Protein AF-0000000069714502 (afdb_homodimer)

Nearest PDB structures (foldseek):
  2f9h-assembly1_B  TM=8.527E-01  e=1.116E-08  Enterococcus faecalis V583
  8iw2-assembly1_A-2  TM=3.851E-01  e=5.754E-01  Entamoeba histolytica HM-1:IMSS
  2f9h-assembly1_B  TM=8.529E-01  e=1.116E-08  Enterococcus faecalis V583
  8iw2-assembly1_A-2  TM=3.854E-01  e=5.754E-01  Entamoeba histolytica HM-1:IMSS

Foldseek 3Di:
DDWFDKWFFAAAACCQVVCCVPVQKAKEWEPPDDPVVRNRHGYIDDLGGRDDADQQKWKAKQNFTWGWQEAAQCQNVCSNPTVIAMEHCPNDNYDPHRRYIYTPGPDRDDHGGGMMIIIGD/DDWFDKWFFAAAACCQVVCCVPVQKAKEWEPPDDPVVRNRHGYIDDLGGRDDADQQKWKAKQNFTWGWQEAAQCQNVCSNPTVIAMEHCPNDNYDPHRRYIYTPGPDRDDHGGGMMIIIGD

Sequence (242 aa):
MTKIFEAKVLAVGPEALSMIKDANMLILFGEEAPQDLADYCYKIDNKNLSGHIKKGGHLVINGNDCQITAVGSVVEKNLTGLGHITISLDGSKESSLPGTLHIQAEFPVQLEAGSLIQIFDMTKIFEAKVLAVGPEALSMIKDANMLILFGEEAPQDLADYCYKIDNKNLSGHIKKGGHLVINGNDCQITAVGSVVEKNLTGLGHITISLDGSKESSLPGTLHIQAEFPVQLEAGSLIQIFD

pLDDT: mean 95.83, std 3.4, range [83.0, 98.81]

Structure (mmCIF, N/CA/C/O backbone):
data_AF-0000000069714502-model_v1
#
loop_
_entity.id
_entity.type
_entity.pdbx_description
1 polymer 'PTS system, sorbitol-specific enzyme IIA'
#
loop_
_atom_site.group_PDB
_atom_site.id
_atom_site.type_symbol
_atom_site.label_atom_id
_atom_site.label_alt_id
_atom_site.label_comp_id
_atom_site.label_asym_id
_atom_site.label_entity_id
_atom_site.label_seq_id
_atom_site.pdbx_PDB_ins_code
_atom_site.Cartn_x
_atom_site.Cartn_y
_atom_site.Cartn_z
_atom_site.occupancy
_atom_site.B_iso_or_equiv
_atom_site.auth_seq_id
_atom_site.auth_comp_id
_atom_site.auth_asym_id
_atom_site.auth_atom_id
_atom_site.pdbx_PDB_model_num
ATOM 1 N N . MET A 1 1 ? 6.715 26.391 15.688 1 83.44 1 MET A N 1
ATOM 2 C CA . MET A 1 1 ? 6.266 25.359 14.758 1 83.44 1 MET A CA 1
ATOM 3 C C . MET A 1 1 ? 5.742 25.969 13.461 1 83.44 1 MET A C 1
ATOM 5 O O . MET A 1 1 ? 5.051 27 13.492 1 83.44 1 MET A O 1
ATOM 9 N N . THR A 1 2 ? 6.371 25.719 12.266 1 96.62 2 THR A N 1
ATOM 10 C CA . THR A 1 2 ? 5.984 26.219 10.953 1 96.62 2 THR A CA 1
ATOM 11 C C . THR A 1 2 ? 5.176 25.188 10.188 1 96.62 2 THR A C 1
ATOM 13 O O . THR A 1 2 ? 5.516 24 10.188 1 96.62 2 THR A O 1
ATOM 16 N N . LYS A 1 3 ? 4.102 25.688 9.664 1 98.56 3 LYS A N 1
ATOM 17 C CA . LYS A 1 3 ? 3.326 24.781 8.812 1 98.56 3 LYS A CA 1
ATOM 18 C C . LYS A 1 3 ? 4.09 24.453 7.535 1 98.56 3 LYS A C 1
ATOM 20 O O . LYS A 1 3 ? 4.496 25.344 6.789 1 98.56 3 LYS A O 1
ATOM 25 N N . ILE A 1 4 ? 4.176 23.188 7.25 1 98.75 4 ILE A N 1
ATOM 26 C CA . ILE A 1 4 ? 4.969 22.828 6.082 1 98.75 4 ILE A CA 1
ATOM 27 C C . ILE A 1 4 ? 4.098 22.078 5.078 1 98.75 4 ILE A C 1
ATOM 29 O O . ILE A 1 4 ? 4.531 21.797 3.955 1 98.75 4 ILE A O 1
ATOM 33 N N . PHE A 1 5 ? 3.027 21.719 5.438 1 98.81 5 PHE A N 1
ATOM 34 C CA . PHE A 1 5 ? 2.104 21.016 4.559 1 98.81 5 PHE A CA 1
ATOM 35 C C . PHE A 1 5 ? 0.659 21.281 4.961 1 98.81 5 PHE A C 1
ATOM 37 O O . PHE A 1 5 ? 0.348 21.375 6.148 1 98.81 5 PHE A O 1
ATOM 44 N N . GLU A 1 6 ? -0.138 21.391 3.912 1 98.81 6 GLU A N 1
ATOM 45 C CA . GLU A 1 6 ? -1.578 21.516 4.117 1 98.81 6 GLU A CA 1
ATOM 46 C C . GLU A 1 6 ? -2.354 20.938 2.941 1 98.81 6 GLU A C 1
ATOM 48 O O . GLU A 1 6 ? -1.994 21.156 1.782 1 98.81 6 GLU A O 1
ATOM 53 N N . ALA A 1 7 ? -3.338 20.188 3.258 1 98.75 7 ALA A N 1
ATOM 54 C CA . ALA A 1 7 ? -4.223 19.656 2.227 1 98.75 7 ALA A CA 1
ATOM 55 C C . ALA A 1 7 ? -5.637 19.453 2.768 1 98.75 7 ALA A C 1
ATOM 57 O O . ALA A 1 7 ? -5.836 19.359 3.98 1 98.75 7 ALA A O 1
ATOM 58 N N . LYS A 1 8 ? -6.543 19.422 1.891 1 98.75 8 LYS A N 1
ATOM 59 C CA . LYS A 1 8 ? -7.922 19.062 2.201 1 98.75 8 LYS A CA 1
ATOM 60 C C . LYS A 1 8 ? -8.273 17.703 1.599 1 98.75 8 LYS A C 1
ATOM 62 O O . LYS A 1 8 ? -7.848 17.375 0.489 1 98.75 8 LYS A O 1
ATOM 67 N N . VAL A 1 9 ? -9.102 16.984 2.303 1 98.75 9 VAL A N 1
ATOM 68 C CA . VAL A 1 9 ? -9.633 15.734 1.771 1 98.75 9 VAL A CA 1
ATOM 69 C C . VAL A 1 9 ? -10.711 16.031 0.734 1 98.75 9 VAL A C 1
ATOM 71 O O . VAL A 1 9 ? -11.695 16.703 1.03 1 98.75 9 VAL A O 1
ATOM 74 N N . LEU A 1 10 ? -10.484 15.508 -0.428 1 98.44 10 LEU A N 1
ATOM 75 C CA . LEU A 1 10 ? -11.438 15.703 -1.513 1 98.44 10 LEU A CA 1
ATOM 76 C C . LEU A 1 10 ? -12.484 14.602 -1.524 1 98.44 10 LEU A C 1
ATOM 78 O O . LEU A 1 10 ? -13.664 14.859 -1.776 1 98.44 10 LEU A O 1
ATOM 82 N N . ALA A 1 11 ? -12.07 13.43 -1.312 1 97.69 11 ALA A N 1
ATOM 83 C CA . ALA A 1 11 ? -12.93 12.25 -1.373 1 97.69 11 ALA A CA 1
ATOM 84 C C . ALA A 1 11 ? -12.422 11.156 -0.439 1 97.69 11 ALA A C 1
ATOM 86 O O . ALA A 1 11 ? -11.227 11.094 -0.137 1 97.69 11 ALA A O 1
ATOM 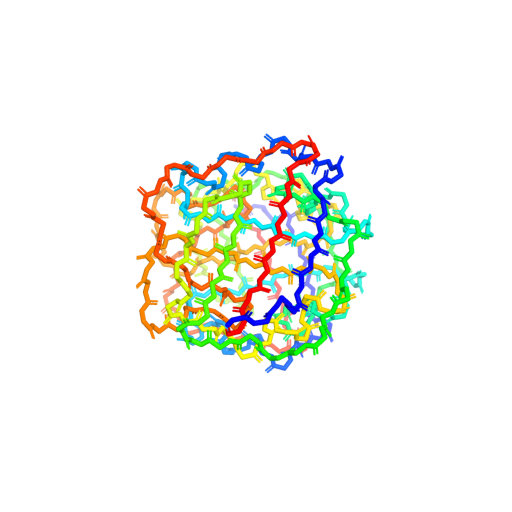87 N N . VAL A 1 12 ? -13.352 10.383 0.024 1 98.06 12 VAL A N 1
ATOM 88 C CA . VAL A 1 12 ? -13.055 9.289 0.941 1 98.06 12 VAL A CA 1
ATOM 89 C C . VAL A 1 12 ? -13.391 7.953 0.281 1 98.06 12 VAL A C 1
ATOM 91 O O . VAL A 1 12 ? -14.539 7.727 -0.129 1 98.06 12 VAL A O 1
ATOM 94 N N . GLY A 1 13 ? -12.383 7.086 0.148 1 96.88 13 GLY A N 1
ATOM 95 C CA . GLY A 1 13 ? -12.672 5.75 -0.354 1 96.88 13 GLY A CA 1
ATOM 96 C C . GLY A 1 13 ? -13.594 4.957 0.549 1 96.88 13 GLY A C 1
ATOM 97 O O . GLY A 1 13 ? -13.57 5.117 1.771 1 96.88 13 GLY A O 1
ATOM 98 N N . PRO A 1 14 ? -14.344 4.07 -0.022 1 94.38 14 PRO A N 1
ATOM 99 C CA . PRO A 1 14 ? -15.336 3.34 0.765 1 94.38 14 PRO A CA 1
ATOM 100 C C . PRO A 1 14 ? -14.711 2.486 1.865 1 94.38 14 PRO A C 1
ATOM 102 O O . PRO A 1 14 ? -15.367 2.189 2.869 1 94.38 14 PRO A O 1
ATOM 105 N N . GLU A 1 15 ? -13.414 2.09 1.741 1 93 15 GLU A N 1
ATOM 106 C CA . GLU A 1 15 ? -12.766 1.234 2.729 1 93 15 GLU A CA 1
ATOM 107 C C . GLU A 1 15 ? -11.812 2.037 3.615 1 93 15 GLU A C 1
ATOM 109 O O . GLU A 1 15 ? -11.141 1.475 4.484 1 93 15 GLU A O 1
ATOM 114 N N . ALA A 1 16 ? -11.719 3.32 3.406 1 96.5 16 ALA A N 1
ATOM 115 C CA . ALA A 1 16 ? -10.742 4.148 4.105 1 96.5 16 ALA A CA 1
ATOM 116 C C . ALA A 1 16 ? -10.969 4.109 5.613 1 96.5 16 ALA A C 1
ATOM 118 O O . ALA A 1 16 ? -10.023 3.943 6.387 1 96.5 16 ALA A O 1
ATOM 119 N N . LEU A 1 17 ? -12.195 4.242 6.035 1 95.5 17 LEU A N 1
ATOM 120 C CA . LEU A 1 17 ? -12.5 4.234 7.465 1 95.5 17 LEU A CA 1
ATOM 121 C C . LEU A 1 17 ? -12.156 2.887 8.086 1 95.5 17 LEU A C 1
ATOM 123 O O . LEU A 1 17 ? -11.68 2.824 9.219 1 95.5 17 LEU A O 1
ATOM 127 N N . SER A 1 18 ? -12.445 1.836 7.355 1 93.19 18 SER A N 1
ATOM 128 C CA . SER A 1 18 ? -12.141 0.503 7.863 1 93.19 18 SER A CA 1
ATOM 129 C C . SER A 1 18 ? -10.641 0.326 8.086 1 93.19 18 SER A C 1
ATOM 131 O O . SER A 1 18 ? -10.227 -0.4 8.992 1 93.19 18 SER A O 1
ATOM 133 N N . MET A 1 19 ? -9.789 0.952 7.27 1 94.38 19 MET A N 1
ATOM 134 C CA . MET A 1 19 ? -8.336 0.887 7.449 1 94.38 19 MET A CA 1
ATOM 135 C C . MET A 1 19 ? -7.934 1.469 8.797 1 94.38 19 MET A C 1
ATOM 137 O O . MET A 1 19 ? -7.02 0.959 9.453 1 94.38 19 MET A O 1
ATOM 141 N N . ILE A 1 20 ? -8.625 2.521 9.219 1 96.12 20 ILE A N 1
ATOM 142 C CA . ILE A 1 20 ? -8.328 3.111 10.523 1 96.12 20 ILE A CA 1
ATOM 143 C C . ILE A 1 20 ? -8.766 2.16 11.633 1 96.12 20 ILE A C 1
ATOM 145 O O . ILE A 1 20 ? -7.98 1.825 12.516 1 96.12 20 ILE A O 1
ATOM 149 N N . LYS A 1 21 ? -9.977 1.672 11.531 1 93.5 21 LYS A N 1
ATOM 150 C CA . LYS A 1 21 ? -10.586 0.879 12.594 1 93.5 21 LYS A CA 1
ATOM 151 C C . LYS A 1 21 ? -9.891 -0.472 12.742 1 93.5 21 LYS A C 1
ATOM 153 O O . LYS A 1 21 ? -9.625 -0.92 13.859 1 93.5 21 LYS A O 1
ATOM 158 N N . ASP A 1 22 ? -9.625 -1.051 11.633 1 90.62 22 ASP A N 1
ATOM 159 C CA . ASP A 1 22 ? -9.188 -2.445 11.664 1 90.62 22 ASP A CA 1
ATOM 160 C C . ASP A 1 22 ? -7.668 -2.551 11.625 1 90.62 22 ASP A C 1
ATOM 162 O O . ASP A 1 22 ? -7.094 -3.518 12.125 1 90.62 22 ASP A O 1
ATOM 166 N N . ALA A 1 23 ? -7.004 -1.58 11.016 1 90.25 23 ALA A N 1
ATOM 167 C CA . ALA A 1 23 ? -5.559 -1.69 10.812 1 90.25 23 ALA A CA 1
ATOM 168 C C . ALA A 1 23 ? -4.82 -0.553 11.516 1 90.25 23 ALA A C 1
ATOM 170 O O . ALA A 1 23 ? -3.588 -0.5 11.492 1 90.25 23 ALA A O 1
ATOM 171 N N . ASN A 1 24 ? -5.504 0.372 12.109 1 95.25 24 ASN A N 1
ATOM 172 C CA . ASN A 1 24 ? -4.922 1.487 12.852 1 95.25 24 ASN A CA 1
ATOM 173 C C . ASN A 1 24 ? -4.031 2.35 11.961 1 95.25 24 ASN A C 1
ATOM 175 O O . ASN A 1 24 ? -2.934 2.734 12.359 1 95.25 24 ASN A O 1
ATOM 179 N N . MET A 1 25 ? -4.504 2.564 10.711 1 95.75 25 MET A N 1
ATOM 180 C CA . MET A 1 25 ? -3.766 3.408 9.773 1 95.75 25 MET A CA 1
ATOM 181 C C . MET A 1 25 ? -4.715 4.129 8.828 1 95.75 25 MET A C 1
ATOM 183 O O . MET A 1 25 ? -5.871 3.73 8.68 1 95.75 25 MET A O 1
ATOM 187 N N . LEU A 1 26 ? -4.297 5.176 8.242 1 97.62 26 LEU A N 1
ATOM 188 C CA . LEU A 1 26 ? -4.988 5.809 7.125 1 97.62 26 LEU A CA 1
ATOM 189 C C . LEU A 1 26 ? -4.023 6.07 5.973 1 97.62 26 LEU A C 1
ATOM 191 O O . LEU A 1 26 ? -2.809 6.098 6.168 1 97.62 26 LEU A O 1
ATOM 195 N N . ILE A 1 27 ? -4.551 6.148 4.805 1 97.12 27 ILE A N 1
ATOM 196 C CA . ILE A 1 27 ? -3.746 6.312 3.6 1 97.12 27 ILE A CA 1
ATOM 197 C C . ILE A 1 27 ? -4.184 7.574 2.857 1 97.12 27 ILE A C 1
ATOM 199 O O . ILE A 1 27 ? -5.375 7.773 2.605 1 97.12 27 ILE A O 1
ATOM 203 N N . LEU A 1 28 ? -3.268 8.422 2.602 1 98.31 28 LEU A N 1
ATOM 204 C CA . LEU A 1 28 ? -3.477 9.57 1.729 1 98.31 28 LEU A CA 1
ATOM 205 C C . LEU A 1 28 ? -3.002 9.273 0.311 1 98.31 28 LEU A C 1
ATOM 207 O O . LEU A 1 28 ? -1.997 8.586 0.121 1 98.31 28 LEU A O 1
ATOM 211 N N . PHE A 1 29 ? -3.709 9.773 -0.629 1 97.75 29 PHE A N 1
ATOM 212 C CA . PHE A 1 29 ? -3.307 9.711 -2.029 1 97.75 29 PHE A CA 1
ATOM 213 C C . PHE A 1 29 ? -3.768 10.953 -2.785 1 97.75 29 PHE A C 1
ATOM 215 O O . PHE A 1 29 ? -4.805 11.531 -2.457 1 97.75 29 PHE A O 1
ATOM 222 N N . GLY A 1 30 ? -3.004 11.352 -3.73 1 96.81 30 GLY A N 1
ATOM 223 C CA . GLY A 1 30 ? -3.42 12.469 -4.566 1 96.81 30 GLY A CA 1
ATOM 224 C C . GLY A 1 30 ? -4.598 12.133 -5.465 1 96.81 30 GLY A C 1
ATOM 225 O O . GLY A 1 30 ? -5.133 11.023 -5.41 1 96.81 30 GLY A O 1
ATOM 226 N N . GLU A 1 31 ? -4.965 13.094 -6.285 1 93 31 GLU A N 1
ATOM 227 C CA . GLU A 1 31 ? -6.152 12.984 -7.121 1 93 31 GLU A CA 1
ATOM 228 C C . GLU A 1 31 ? -5.973 11.914 -8.203 1 93 31 GLU A C 1
ATOM 230 O O . GLU A 1 31 ? -6.953 11.336 -8.68 1 93 31 GLU A O 1
ATOM 235 N N . GLU A 1 32 ? -4.82 11.531 -8.484 1 87.56 32 GLU A N 1
ATOM 236 C CA . GLU A 1 32 ? -4.531 10.625 -9.594 1 87.56 32 GLU A CA 1
ATOM 237 C C . GLU A 1 32 ? -4.375 9.188 -9.102 1 87.56 32 GLU A C 1
ATOM 239 O O . GLU A 1 32 ? -3.889 8.328 -9.836 1 87.56 32 GLU A O 1
ATOM 244 N N . ALA A 1 33 ? -4.75 8.93 -7.938 1 88.5 33 ALA A N 1
ATOM 245 C CA . ALA A 1 33 ? -4.656 7.578 -7.398 1 88.5 33 ALA A CA 1
ATOM 246 C C . ALA A 1 33 ? -5.406 6.582 -8.273 1 88.5 33 ALA A C 1
ATOM 248 O O . ALA A 1 33 ? -6.566 6.816 -8.641 1 88.5 33 ALA A O 1
ATOM 249 N N . PRO A 1 34 ? -4.781 5.445 -8.617 1 86.94 34 PRO A N 1
ATOM 250 C CA . PRO A 1 34 ? -5.559 4.398 -9.281 1 86.94 34 PRO A CA 1
ATOM 251 C C . PRO A 1 34 ? -6.805 4.004 -8.492 1 86.94 34 PRO A C 1
ATOM 253 O O . PRO A 1 34 ? -6.7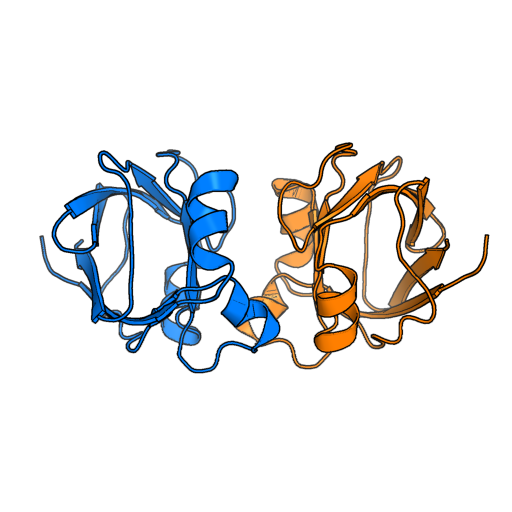77 3.963 -7.262 1 86.94 34 PRO A O 1
ATOM 256 N N . GLN A 1 35 ? -7.863 3.791 -9.234 1 83 35 GLN A N 1
ATOM 257 C CA . GLN A 1 35 ? -9.172 3.605 -8.617 1 83 35 GLN A CA 1
ATOM 258 C C . GLN A 1 35 ? -9.133 2.521 -7.547 1 83 35 GLN A C 1
ATOM 260 O O . GLN A 1 35 ? -9.648 2.709 -6.445 1 83 35 GLN A O 1
ATOM 265 N N . ASP A 1 36 ? -8.57 1.395 -7.84 1 85.12 36 ASP A N 1
ATOM 266 C CA . ASP A 1 36 ? -8.562 0.281 -6.895 1 85.12 36 ASP A CA 1
ATOM 267 C C . ASP A 1 36 ? -7.82 0.652 -5.613 1 85.12 36 ASP A C 1
ATOM 269 O O . ASP A 1 36 ? -8.195 0.217 -4.523 1 85.12 36 ASP A O 1
ATOM 273 N N . LEU A 1 37 ? -6.824 1.488 -5.711 1 89.75 37 LEU A N 1
ATOM 274 C CA . LEU A 1 37 ? -6.137 1.974 -4.52 1 89.75 37 LEU A CA 1
ATOM 275 C C . LEU A 1 37 ? -6.941 3.074 -3.838 1 89.75 37 LEU A C 1
ATOM 277 O O . LEU A 1 37 ? -7.008 3.131 -2.607 1 89.75 37 LEU A O 1
ATOM 281 N N . ALA A 1 38 ? -7.555 3.879 -4.645 1 92.19 38 ALA A N 1
ATOM 282 C CA . ALA A 1 38 ? -8.344 5.004 -4.152 1 92.19 38 ALA A CA 1
ATOM 283 C C . ALA A 1 38 ? -9.453 4.531 -3.221 1 92.19 38 ALA A C 1
ATOM 285 O O . ALA A 1 38 ? -9.836 5.238 -2.285 1 92.19 38 ALA A O 1
ATOM 286 N N . ASP A 1 39 ? -9.922 3.373 -3.365 1 91.88 39 ASP A N 1
ATOM 287 C CA . ASP A 1 39 ? -11 2.82 -2.553 1 91.88 39 ASP A CA 1
ATOM 288 C C . ASP A 1 39 ? -10.594 2.727 -1.085 1 91.88 39 ASP A C 1
ATOM 290 O O . ASP A 1 39 ? -11.445 2.668 -0.199 1 91.88 39 ASP A O 1
ATOM 294 N N . TYR A 1 40 ? -9.344 2.775 -0.831 1 93.88 40 TYR A N 1
ATOM 295 C CA . TYR A 1 40 ? -8.852 2.598 0.529 1 93.88 40 TYR A CA 1
ATOM 296 C C . TYR A 1 40 ? -8.281 3.9 1.074 1 93.88 40 TYR A C 1
ATOM 298 O O . TYR A 1 40 ? -7.777 3.943 2.199 1 93.88 40 TYR A O 1
ATOM 306 N N . CYS A 1 41 ? -8.336 4.941 0.318 1 96.69 41 CYS A N 1
ATOM 307 C CA . CYS A 1 41 ? -7.539 6.117 0.653 1 96.69 41 CYS A CA 1
ATOM 308 C C . CYS A 1 41 ? -8.438 7.328 0.892 1 96.69 41 CYS A C 1
ATOM 310 O O . CYS A 1 41 ? -9.625 7.293 0.585 1 96.69 41 CYS A O 1
ATOM 312 N N . TYR A 1 42 ? -7.883 8.32 1.53 1 98.31 42 TYR A N 1
ATOM 313 C CA . TYR A 1 42 ? -8.344 9.703 1.506 1 98.31 42 TYR A CA 1
ATOM 314 C C . TYR A 1 42 ? -7.625 10.5 0.421 1 98.31 42 TYR A C 1
ATOM 316 O O . TYR A 1 42 ? -6.406 10.68 0.48 1 98.31 42 TYR A O 1
ATOM 324 N N . LYS A 1 43 ? -8.414 10.898 -0.514 1 98.19 43 LYS A N 1
ATOM 325 C CA . LYS A 1 43 ? -7.816 11.688 -1.587 1 98.19 43 LYS A CA 1
ATOM 326 C C . LYS A 1 43 ? -7.605 13.133 -1.151 1 98.19 43 LYS A C 1
ATOM 328 O O . LYS A 1 43 ? -8.508 13.758 -0.598 1 98.19 43 LYS A O 1
ATOM 333 N N . ILE A 1 44 ? -6.426 13.641 -1.454 1 98.62 44 ILE A N 1
ATOM 334 C CA . ILE A 1 44 ? -6.133 14.992 -0.987 1 98.62 44 ILE A CA 1
ATOM 335 C C . ILE A 1 44 ? -5.852 15.906 -2.182 1 98.62 44 ILE A C 1
ATOM 337 O O . ILE A 1 44 ? -5.469 15.43 -3.254 1 98.62 44 ILE A O 1
ATOM 341 N N . ASP A 1 45 ? -5.973 17.203 -2.021 1 97.94 45 ASP A N 1
ATOM 342 C CA . ASP A 1 45 ? -5.992 18.156 -3.125 1 97.94 45 ASP A CA 1
ATOM 343 C C . ASP A 1 45 ? -4.629 18.828 -3.297 1 97.94 45 ASP A C 1
ATOM 345 O O . ASP A 1 45 ? -4.441 19.641 -4.203 1 97.94 45 ASP A O 1
ATOM 349 N N . ASN A 1 46 ? -3.74 18.578 -2.393 1 94.94 46 ASN A N 1
ATOM 350 C CA . ASN A 1 46 ? -2.451 19.266 -2.398 1 94.94 46 ASN A CA 1
ATOM 351 C C . ASN A 1 46 ? -1.318 18.328 -1.99 1 94.94 46 ASN A C 1
ATOM 353 O O . ASN A 1 46 ? -1.504 17.453 -1.138 1 94.94 46 ASN A O 1
ATOM 357 N N . LYS A 1 47 ? -0.238 18.438 -2.646 1 96.25 47 LYS A N 1
ATOM 358 C CA . LYS A 1 47 ? 0.94 17.641 -2.34 1 96.25 47 LYS A CA 1
ATOM 359 C C . LYS A 1 47 ? 2.178 18.516 -2.168 1 96.25 47 LYS A C 1
ATOM 361 O O . LYS A 1 47 ? 3.307 18.016 -2.221 1 96.25 47 LYS A O 1
ATOM 366 N N . ASN A 1 48 ? 1.972 19.781 -2.018 1 97.88 48 ASN A N 1
ATOM 367 C CA . ASN A 1 48 ? 3.084 20.719 -1.866 1 97.88 48 ASN A CA 1
ATOM 368 C C . ASN A 1 48 ? 3.637 20.703 -0.444 1 97.88 48 ASN A C 1
ATOM 370 O O . ASN A 1 48 ? 2.947 21.094 0.498 1 97.88 48 ASN A O 1
ATOM 374 N N . LEU A 1 49 ? 4.824 20.25 -0.328 1 98.44 49 LEU A N 1
ATOM 375 C CA . LEU A 1 49 ? 5.551 20.203 0.936 1 98.44 49 LEU A CA 1
ATOM 376 C C . LEU A 1 49 ? 6.648 21.266 0.964 1 98.44 49 LEU A C 1
ATOM 378 O O . LEU A 1 49 ? 7.531 21.266 0.102 1 98.44 49 LEU A O 1
ATOM 382 N N . SER A 1 50 ? 6.652 22.172 1.887 1 98.12 50 SER A N 1
ATOM 383 C CA . SER A 1 50 ? 7.559 23.312 1.892 1 98.12 50 SER A CA 1
ATOM 384 C C . SER A 1 50 ? 8.68 23.125 2.906 1 98.12 50 SER A C 1
ATOM 386 O O . SER A 1 50 ? 9.43 24.062 3.189 1 98.12 50 SER A O 1
ATOM 388 N N . GLY A 1 51 ? 8.82 22 3.535 1 97.62 51 GLY A N 1
ATOM 389 C CA . GLY A 1 51 ? 9.836 21.672 4.527 1 97.62 51 GLY A CA 1
ATOM 390 C C . GLY A 1 51 ? 10.047 20.188 4.703 1 97.62 51 GLY A C 1
ATOM 391 O O . GLY A 1 51 ? 9.68 19.391 3.838 1 97.62 51 GLY A O 1
ATOM 392 N N . HIS A 1 52 ? 10.773 19.828 5.789 1 98 52 HIS A N 1
ATOM 393 C CA . HIS A 1 52 ? 11.055 18.422 6.066 1 98 52 HIS A CA 1
ATOM 394 C C . HIS A 1 52 ? 10.18 17.891 7.195 1 98 52 HIS A C 1
ATOM 396 O O . HIS A 1 52 ? 9.992 18.578 8.211 1 98 52 HIS A O 1
ATOM 402 N N . ILE A 1 53 ? 9.609 16.797 6.98 1 98.56 53 ILE A N 1
ATOM 403 C CA . ILE A 1 53 ? 8.859 16.125 8.031 1 98.56 53 ILE A CA 1
ATOM 404 C C . ILE A 1 53 ? 9.828 15.445 9 1 98.56 53 ILE A C 1
ATOM 406 O O . ILE A 1 53 ? 10.688 14.656 8.586 1 98.56 53 ILE A O 1
ATOM 410 N N . LYS A 1 54 ? 9.68 15.648 10.305 1 97.69 54 LYS A N 1
ATOM 411 C CA . LYS A 1 54 ? 10.625 15.117 11.273 1 97.69 54 LYS A CA 1
ATOM 412 C C . LYS A 1 54 ? 9.906 14.516 12.477 1 97.69 54 LYS A C 1
ATOM 414 O O . LYS A 1 54 ? 8.805 14.945 12.828 1 97.69 54 LYS A O 1
ATOM 419 N N . LYS A 1 55 ? 10.633 13.5 12.992 1 98.06 55 LYS A N 1
ATOM 420 C CA . LYS A 1 55 ? 10.219 13.078 14.32 1 98.06 55 LYS A CA 1
ATOM 421 C C . LYS A 1 55 ? 10.109 14.266 15.273 1 98.06 55 LYS A C 1
ATOM 423 O O . LYS A 1 55 ? 10.969 15.148 15.273 1 98.06 55 LYS A O 1
ATOM 428 N N . GLY A 1 56 ? 9.039 14.312 16.031 1 97.94 56 GLY A N 1
ATOM 429 C CA . GLY A 1 56 ? 8.805 15.43 16.938 1 97.94 56 GLY A CA 1
ATOM 430 C C . GLY A 1 56 ? 7.926 16.516 16.344 1 97.94 56 GLY A C 1
ATOM 431 O O . GLY A 1 56 ? 7.383 17.344 17.062 1 97.94 56 GLY A O 1
ATOM 432 N N . GLY A 1 57 ? 7.789 16.547 14.992 1 98.44 57 GLY A N 1
ATOM 433 C CA . GLY A 1 57 ? 6.801 17.406 14.367 1 98.44 57 GLY A CA 1
ATOM 434 C C . GLY A 1 57 ? 5.371 17.016 14.688 1 98.44 57 GLY A C 1
ATOM 435 O O . GLY A 1 57 ? 5.141 16.172 15.555 1 98.44 57 GLY A O 1
ATOM 436 N N . HIS A 1 58 ? 4.426 17.641 13.953 1 98.5 58 HIS A N 1
ATOM 437 C CA . HIS A 1 58 ? 3.029 17.422 14.305 1 98.5 58 HIS A CA 1
ATOM 438 C C . HIS A 1 58 ? 2.17 17.25 13.055 1 98.5 58 HIS A C 1
ATOM 440 O O . HIS A 1 58 ? 2.295 18.016 12.094 1 98.5 58 HIS A O 1
ATOM 446 N N . LEU A 1 59 ? 1.417 16.234 13.07 1 98.56 59 LEU A N 1
ATOM 447 C CA . LEU A 1 59 ? 0.3 16.094 12.148 1 98.56 59 LEU A CA 1
ATOM 448 C C . LEU A 1 59 ? -1.004 16.547 12.789 1 98.56 59 LEU A C 1
ATOM 450 O O . LEU A 1 59 ? -1.399 16.047 13.836 1 98.56 59 LEU A O 1
ATOM 454 N N . VAL A 1 60 ? -1.645 17.484 12.164 1 98.06 60 VAL A N 1
ATOM 455 C CA . VAL A 1 60 ? -2.885 18.047 12.695 1 98.06 60 VAL A CA 1
ATOM 456 C C . VAL A 1 60 ? -4.043 17.703 11.758 1 98.06 60 VAL A C 1
ATOM 458 O O . VAL A 1 60 ? -4.008 18.031 10.57 1 98.06 60 VAL A O 1
ATOM 461 N N . ILE A 1 61 ? -4.992 17.031 12.273 1 97.69 61 ILE A N 1
ATOM 462 C CA . ILE A 1 61 ? -6.188 16.656 11.523 1 97.69 61 ILE A CA 1
ATOM 463 C C . ILE A 1 61 ? -7.414 17.328 12.141 1 97.69 61 ILE A C 1
ATOM 465 O O . ILE A 1 61 ? -7.812 17 13.258 1 97.69 61 ILE A O 1
ATOM 469 N N . ASN A 1 62 ? -7.969 18.188 11.383 1 97.19 62 ASN A N 1
ATOM 470 C CA . ASN A 1 62 ? -9.125 18.938 11.867 1 97.19 62 ASN A CA 1
ATOM 471 C C . ASN A 1 62 ? -8.859 19.562 13.234 1 97.19 62 ASN A C 1
ATOM 473 O O . ASN A 1 62 ? -9.695 19.453 14.133 1 97.19 62 ASN A O 1
ATOM 477 N N . GLY A 1 63 ? -7.703 20.016 13.359 1 96.12 63 GLY A N 1
ATOM 478 C CA . GLY A 1 63 ? -7.355 20.734 14.578 1 96.12 63 GLY A CA 1
ATOM 479 C C . GLY A 1 63 ? -6.82 19.828 15.672 1 96.12 63 GLY A C 1
ATOM 480 O O . GLY A 1 63 ? -6.27 20.297 16.672 1 96.12 63 GLY A O 1
ATOM 481 N N . ASN A 1 64 ? -6.996 18.547 15.531 1 96.5 64 ASN A N 1
ATOM 482 C CA . ASN A 1 64 ? -6.445 17.609 16.5 1 96.5 64 ASN A CA 1
ATOM 483 C C . ASN A 1 64 ? -4.965 17.344 16.234 1 96.5 64 ASN A C 1
ATOM 485 O O . ASN A 1 64 ? -4.598 16.797 15.195 1 96.5 64 ASN A O 1
ATOM 489 N N . ASP A 1 65 ? -4.188 17.641 17.203 1 96.94 65 ASP A N 1
ATOM 490 C CA . ASP A 1 65 ? -2.732 17.594 17.078 1 96.94 65 ASP A CA 1
ATOM 491 C C . ASP A 1 65 ? -2.189 16.219 17.469 1 96.94 65 ASP A C 1
ATOM 493 O O . ASP A 1 65 ? -2.439 15.742 18.578 1 96.94 65 ASP A O 1
ATOM 497 N N . CYS A 1 66 ? -1.466 15.625 16.594 1 97.75 66 CYS A N 1
ATOM 498 C CA . CYS A 1 66 ? -0.809 14.344 16.828 1 97.75 66 CYS A CA 1
ATOM 499 C C . CYS A 1 66 ? 0.695 14.453 16.609 1 97.75 66 CYS A C 1
ATOM 501 O O . CYS A 1 66 ? 1.142 14.859 15.531 1 97.75 66 CYS A O 1
ATOM 503 N N . GLN A 1 67 ? 1.423 14.016 17.562 1 98.19 67 GLN A N 1
ATOM 504 C CA . GLN A 1 67 ? 2.873 14.07 17.422 1 98.19 67 GLN A CA 1
ATOM 505 C C . GLN A 1 67 ? 3.377 13.008 16.453 1 98.19 67 GLN A C 1
ATOM 507 O O . GLN A 1 67 ? 2.916 11.859 16.484 1 98.19 67 GLN A O 1
ATOM 512 N N . ILE A 1 68 ? 4.285 13.391 15.609 1 98.62 68 ILE A N 1
ATOM 513 C CA . ILE A 1 68 ? 4.965 12.445 14.727 1 98.62 68 ILE A CA 1
ATOM 514 C C . ILE A 1 68 ? 6.066 11.727 15.5 1 98.62 68 ILE A C 1
ATOM 516 O O . ILE A 1 68 ? 6.973 12.359 16.047 1 98.62 68 ILE A O 1
ATOM 520 N N . THR A 1 69 ? 6 10.398 15.453 1 98.81 69 THR A N 1
ATOM 521 C CA . THR A 1 69 ? 6.91 9.633 16.297 1 98.81 69 THR A CA 1
ATOM 522 C C . THR A 1 69 ? 7.973 8.938 15.445 1 98.81 69 THR A C 1
ATOM 524 O O . THR A 1 69 ? 9.023 8.547 15.961 1 98.81 69 THR A O 1
ATOM 527 N N . ALA A 1 70 ? 7.758 8.719 14.188 1 98.62 70 ALA A N 1
ATOM 528 C CA . ALA A 1 70 ? 8.727 8.172 13.25 1 98.62 70 ALA A CA 1
ATOM 529 C C . ALA A 1 70 ? 8.352 8.516 11.812 1 98.62 70 ALA A C 1
ATOM 531 O O . ALA A 1 70 ? 7.164 8.633 11.484 1 98.62 70 ALA A O 1
ATOM 532 N N . VAL A 1 71 ? 9.344 8.68 10.969 1 98.44 71 VAL A N 1
ATOM 533 C CA . VAL A 1 71 ? 9.156 9.031 9.562 1 98.44 71 VAL A CA 1
ATOM 534 C C . VAL A 1 71 ? 9.891 8.031 8.68 1 98.44 71 VAL A C 1
ATOM 536 O O . VAL A 1 71 ? 11.109 7.898 8.75 1 98.44 71 VAL A O 1
ATOM 539 N N . GLY A 1 72 ? 9.125 7.371 7.824 1 96 72 GLY A N 1
ATOM 540 C CA . GLY A 1 72 ? 9.773 6.496 6.863 1 96 72 GLY A CA 1
ATOM 541 C C . GLY A 1 72 ? 10.664 7.238 5.887 1 96 72 GLY A C 1
ATOM 542 O O . GLY A 1 72 ? 10.438 8.414 5.598 1 96 72 GLY A O 1
ATOM 543 N N . SER A 1 73 ? 11.539 6.539 5.254 1 93.81 73 SER A N 1
ATOM 544 C CA . SER A 1 73 ? 12.625 7.145 4.492 1 93.81 73 SER A CA 1
ATOM 545 C C . SER A 1 73 ? 12.109 7.789 3.209 1 93.81 73 SER A C 1
ATOM 547 O O . SER A 1 73 ? 12.758 8.68 2.652 1 93.81 73 SER A O 1
ATOM 549 N N . VAL A 1 74 ? 10.914 7.375 2.723 1 93.69 74 VAL A N 1
ATOM 550 C CA . VAL A 1 74 ? 10.461 7.934 1.452 1 93.69 74 VAL A CA 1
ATOM 551 C C . VAL A 1 74 ? 9.102 8.609 1.638 1 93.69 74 VAL A C 1
ATOM 553 O O . VAL A 1 74 ? 8.391 8.859 0.664 1 93.69 74 VAL A O 1
ATOM 556 N N . VAL A 1 75 ? 8.742 8.898 2.785 1 96.75 75 VAL A N 1
ATOM 557 C CA . VAL A 1 75 ? 7.473 9.555 3.074 1 96.75 75 VAL A CA 1
ATOM 558 C C . VAL A 1 75 ? 7.395 10.883 2.322 1 96.75 75 VAL A C 1
ATOM 560 O O . VAL A 1 75 ? 6.422 11.141 1.611 1 96.75 75 VAL A O 1
ATOM 563 N N . GLU A 1 76 ? 8.438 11.703 2.461 1 97.88 76 GLU A N 1
ATOM 564 C CA . GLU A 1 76 ? 8.414 13.008 1.81 1 97.88 76 GLU A CA 1
ATOM 565 C C . GLU A 1 76 ? 8.367 12.867 0.291 1 97.88 76 GLU A C 1
ATOM 567 O O . GLU A 1 76 ? 7.598 13.562 -0.378 1 97.88 76 GLU A O 1
ATOM 572 N N . LYS A 1 77 ? 9.172 11.992 -0.191 1 95.06 77 LYS A N 1
ATOM 573 C CA . LYS A 1 77 ? 9.188 11.766 -1.633 1 95.06 77 LYS A CA 1
ATOM 574 C C . LYS A 1 77 ? 7.816 11.312 -2.129 1 95.06 77 LYS A C 1
ATOM 576 O O . LYS A 1 77 ? 7.301 11.844 -3.115 1 95.06 77 LYS A O 1
ATOM 581 N N . ASN A 1 78 ? 7.188 10.359 -1.443 1 94.88 78 ASN A N 1
ATOM 582 C CA . ASN A 1 78 ? 5.887 9.828 -1.838 1 94.88 78 ASN A CA 1
ATOM 583 C C . ASN A 1 78 ? 4.789 10.883 -1.722 1 94.88 78 ASN A C 1
ATOM 585 O O . ASN A 1 78 ? 3.932 10.984 -2.6 1 94.88 78 ASN A O 1
ATOM 589 N N . LEU A 1 79 ? 4.875 11.625 -0.651 1 97.56 79 LEU A N 1
ATOM 590 C CA . LEU A 1 79 ? 3.879 12.672 -0.456 1 97.56 79 LEU A CA 1
ATOM 591 C C . LEU A 1 79 ? 3.951 13.711 -1.572 1 97.56 79 LEU A C 1
ATOM 593 O O . LEU A 1 79 ? 2.938 14.016 -2.203 1 97.56 79 LEU A O 1
ATOM 597 N N . THR A 1 80 ? 5.109 14.141 -1.852 1 96.94 80 THR A N 1
ATOM 598 C CA . THR A 1 80 ? 5.281 15.18 -2.854 1 96.94 80 THR A CA 1
ATOM 599 C C . THR A 1 80 ? 5.027 14.633 -4.254 1 96.94 80 THR A C 1
ATOM 601 O O . THR A 1 80 ? 4.527 15.352 -5.125 1 96.94 80 THR A O 1
ATOM 604 N N . GLY A 1 81 ? 5.332 13.445 -4.48 1 94.5 81 GLY A N 1
ATOM 605 C CA . GLY A 1 81 ? 5.156 12.852 -5.797 1 94.5 81 GLY A CA 1
ATOM 606 C C . GLY A 1 81 ? 3.719 12.469 -6.09 1 94.5 81 GLY A C 1
ATOM 607 O O . GLY A 1 81 ? 3.127 12.953 -7.059 1 94.5 81 GLY A O 1
ATOM 608 N N . LEU A 1 82 ? 3.092 11.672 -5.234 1 94.56 82 LEU A N 1
ATOM 609 C CA . LEU A 1 82 ? 1.789 11.078 -5.512 1 94.56 82 LEU A CA 1
ATOM 610 C C . LEU A 1 82 ? 0.757 11.531 -4.484 1 94.56 82 LEU A C 1
ATOM 612 O O . LEU A 1 82 ? -0.43 11.219 -4.609 1 94.56 82 LEU A O 1
ATOM 616 N N . GLY A 1 83 ? 1.168 12.258 -3.514 1 97 83 GLY A N 1
ATOM 617 C CA . GLY A 1 83 ? 0.274 12.5 -2.393 1 97 83 GLY A CA 1
ATOM 618 C C . GLY A 1 83 ? 0.028 11.258 -1.553 1 97 83 GLY A C 1
ATOM 619 O O . GLY A 1 83 ? -0.948 11.195 -0.803 1 97 83 GLY A O 1
ATOM 620 N N . HIS A 1 84 ? 0.879 10.258 -1.776 1 95.56 84 HIS A N 1
ATOM 621 C CA . HIS A 1 84 ? 0.629 8.953 -1.185 1 95.56 84 HIS A CA 1
ATOM 622 C C . HIS A 1 84 ? 1.526 8.711 0.025 1 95.56 84 HIS A C 1
ATOM 624 O O . HIS A 1 84 ? 2.748 8.625 -0.111 1 95.56 84 HIS A O 1
ATOM 630 N N . ILE A 1 85 ? 0.968 8.539 1.209 1 96.5 85 ILE A N 1
ATOM 631 C CA . ILE A 1 85 ? 1.665 8.039 2.389 1 96.5 85 ILE A CA 1
ATOM 632 C C . ILE A 1 85 ? 0.695 7.246 3.262 1 96.5 85 ILE A C 1
ATOM 634 O O . ILE A 1 85 ? -0.52 7.449 3.193 1 96.5 85 ILE A O 1
ATOM 638 N N . THR A 1 86 ? 1.204 6.344 3.945 1 95.75 86 THR A N 1
ATOM 639 C CA . THR A 1 86 ? 0.485 5.676 5.023 1 95.75 86 THR A CA 1
ATOM 640 C C . THR A 1 86 ? 0.775 6.348 6.363 1 95.75 86 THR A C 1
ATOM 642 O O . THR A 1 86 ? 1.926 6.668 6.668 1 95.75 86 THR A O 1
ATOM 645 N N . ILE A 1 87 ? -0.236 6.625 7.098 1 98.25 87 ILE A N 1
ATOM 646 C CA . ILE A 1 87 ? -0.101 7.152 8.453 1 98.25 87 ILE A CA 1
ATOM 647 C C . ILE A 1 87 ? -0.537 6.094 9.461 1 98.25 87 ILE A C 1
ATOM 649 O O . ILE A 1 87 ? -1.698 5.68 9.477 1 98.25 87 ILE A O 1
ATOM 653 N N . SER A 1 88 ? 0.38 5.629 10.211 1 97.5 88 SER A N 1
ATOM 654 C CA . SER A 1 88 ? 0.085 4.699 11.297 1 97.5 88 SER A CA 1
ATOM 655 C C . SER A 1 88 ? -0.213 5.445 12.594 1 97.5 88 SER A C 1
ATOM 657 O O . SER A 1 88 ? 0.539 6.34 12.992 1 97.5 88 SER A O 1
ATOM 659 N N . LEU A 1 89 ? -1.196 5.031 13.258 1 98.06 89 LEU A N 1
ATOM 660 C CA . LEU A 1 89 ? -1.637 5.719 14.469 1 98.06 89 LEU A CA 1
ATOM 661 C C . LEU A 1 89 ? -1.099 5.027 15.719 1 98.06 89 LEU A C 1
ATOM 663 O O . LEU A 1 89 ? -1.609 5.238 16.812 1 98.06 89 LEU A O 1
ATOM 667 N N . ASP A 1 90 ? -0.034 4.344 15.602 1 96.88 90 ASP A N 1
ATOM 668 C CA . ASP A 1 90 ? 0.376 3.395 16.625 1 96.88 90 ASP A CA 1
ATOM 669 C C . ASP A 1 90 ? 1.398 4.02 17.578 1 96.88 90 ASP A C 1
ATOM 671 O O . ASP A 1 90 ? 1.745 3.426 18.609 1 96.88 90 ASP A O 1
ATOM 675 N N . GLY A 1 91 ? 1.983 5.113 17.203 1 97.75 91 GLY A N 1
ATOM 676 C CA . GLY A 1 91 ? 2.932 5.793 18.062 1 97.75 91 GLY A CA 1
ATOM 677 C C . GLY A 1 91 ? 4.305 5.152 18.062 1 97.75 91 GLY A C 1
ATOM 678 O O . GLY A 1 91 ? 5.141 5.461 18.922 1 97.75 91 GLY A O 1
ATOM 679 N N . SER A 1 92 ? 4.559 4.25 17.125 1 97.31 92 SER A N 1
ATOM 680 C CA . SER A 1 92 ? 5.859 3.592 17.078 1 97.31 92 SER A CA 1
ATOM 681 C C . SER A 1 92 ? 6.988 4.605 16.922 1 97.31 92 SER A C 1
ATOM 683 O O . SER A 1 92 ? 6.852 5.582 16.188 1 97.31 92 SER A O 1
ATOM 685 N N . LYS A 1 93 ? 8.148 4.344 17.531 1 97.56 93 LYS A N 1
ATOM 686 C CA . LYS A 1 93 ? 9.305 5.23 17.469 1 97.56 93 LYS A CA 1
ATOM 687 C C . LYS A 1 93 ? 10.234 4.848 16.312 1 97.56 93 LYS A C 1
ATOM 689 O O . LYS A 1 93 ? 11.227 5.535 16.062 1 97.56 93 LYS A O 1
ATOM 694 N N . GLU A 1 94 ? 9.906 3.748 15.703 1 95.88 94 GLU A N 1
ATOM 695 C CA . GLU A 1 94 ? 10.633 3.299 14.523 1 95.88 94 GLU A CA 1
ATOM 696 C C . GLU A 1 94 ? 9.695 3.111 13.336 1 95.88 94 GLU A C 1
ATOM 698 O O . GLU A 1 94 ? 8.562 2.652 13.5 1 95.88 94 GLU A O 1
ATOM 703 N N . SER A 1 95 ? 10.234 3.434 12.219 1 93.19 95 SER A N 1
ATOM 704 C CA . SER A 1 95 ? 9.422 3.271 11.016 1 93.19 95 SER A CA 1
ATOM 705 C C . SER A 1 95 ? 9.242 1.797 10.672 1 93.19 95 SER A C 1
ATOM 707 O O . SER A 1 95 ? 10.203 1.027 10.68 1 93.19 95 SER A O 1
ATOM 709 N N . SER A 1 96 ? 8.047 1.414 10.359 1 88.62 96 SER A N 1
ATOM 710 C CA . SER A 1 96 ? 7.734 0.033 10.008 1 88.62 96 SER A CA 1
ATOM 711 C C . SER A 1 96 ? 7.98 -0.226 8.523 1 88.62 96 SER A C 1
ATOM 713 O O . SER A 1 96 ? 8.477 -1.292 8.148 1 88.62 96 SER A O 1
ATOM 715 N N . LEU A 1 97 ? 7.594 0.674 7.68 1 88.81 97 LEU A N 1
ATOM 716 C CA . LEU A 1 97 ? 7.793 0.626 6.234 1 88.81 97 LEU A CA 1
ATOM 717 C C . LEU A 1 97 ? 8.25 1.979 5.703 1 88.81 97 LEU A C 1
ATOM 719 O O . LEU A 1 97 ? 7.977 3.016 6.312 1 88.81 97 LEU A O 1
ATOM 723 N N . PRO A 1 98 ? 8.93 2.021 4.594 1 90.5 98 PRO A N 1
ATOM 724 C CA . PRO A 1 98 ? 9.586 3.242 4.113 1 90.5 98 PRO A CA 1
ATOM 725 C C . PRO A 1 98 ? 8.594 4.367 3.822 1 90.5 98 PRO A C 1
ATOM 727 O O . PRO A 1 98 ? 8.945 5.547 3.924 1 90.5 98 PRO A O 1
ATOM 730 N N . GLY A 1 99 ? 7.375 4.031 3.535 1 92.56 99 GLY A N 1
ATOM 731 C CA . GLY A 1 99 ? 6.387 5.039 3.182 1 92.56 99 GLY A CA 1
ATOM 732 C C . GLY A 1 99 ? 5.441 5.367 4.32 1 92.56 99 GLY A C 1
ATOM 733 O O . GLY A 1 99 ? 4.406 6.004 4.109 1 92.56 99 GLY A O 1
ATOM 734 N N . THR A 1 100 ? 5.789 4.996 5.539 1 95.56 100 THR A N 1
ATOM 735 C CA . THR A 1 100 ? 4.855 5.121 6.652 1 95.56 100 THR A CA 1
ATOM 736 C C . THR A 1 100 ? 5.285 6.242 7.594 1 95.56 100 THR A C 1
ATOM 738 O O . THR A 1 100 ? 6.453 6.32 7.98 1 95.56 100 THR A O 1
ATOM 741 N N . LEU A 1 101 ? 4.352 7.098 7.934 1 98.56 101 LEU A N 1
ATOM 742 C CA . LEU A 1 101 ? 4.457 8.102 8.992 1 98.56 101 LEU A CA 1
ATOM 743 C C . LEU A 1 101 ? 3.768 7.617 10.266 1 98.56 101 LEU A C 1
ATOM 745 O O . LEU A 1 101 ? 2.586 7.266 10.242 1 98.56 101 LEU A O 1
ATOM 749 N N . HIS A 1 102 ? 4.492 7.566 11.328 1 98.62 102 HIS A N 1
ATOM 750 C CA . HIS A 1 102 ? 3.893 7.141 12.586 1 98.62 102 HIS A CA 1
ATOM 751 C C . HIS A 1 102 ? 3.545 8.336 13.469 1 98.62 102 HIS A C 1
ATOM 753 O O . HIS A 1 102 ? 4.348 9.258 13.609 1 98.62 102 HIS A O 1
ATOM 759 N N . ILE A 1 103 ? 2.354 8.297 14.023 1 98.62 103 ILE A N 1
ATOM 760 C CA . ILE A 1 103 ? 1.93 9.352 14.938 1 98.62 103 ILE A CA 1
ATOM 761 C C . ILE A 1 103 ? 1.389 8.727 16.219 1 98.62 103 ILE A C 1
ATOM 763 O O . ILE A 1 103 ? 1.024 7.547 16.234 1 98.62 103 ILE A O 1
ATOM 767 N N . GLN A 1 104 ? 1.428 9.516 17.25 1 97.44 104 GLN A N 1
ATOM 768 C CA . GLN A 1 104 ? 0.694 9.203 18.469 1 97.44 104 GLN A CA 1
ATOM 769 C C . GLN A 1 104 ? -0.679 9.875 18.469 1 97.44 104 GLN A C 1
ATOM 771 O O . GLN A 1 104 ? -0.801 11.055 18.797 1 97.44 104 GLN A O 1
ATOM 776 N N . ALA A 1 105 ? -1.627 9.086 18.125 1 92.56 105 ALA A N 1
ATOM 777 C CA . ALA A 1 105 ? -2.979 9.641 18.109 1 92.56 105 ALA A CA 1
ATOM 778 C C . ALA A 1 105 ? -3.592 9.617 19.516 1 92.56 105 ALA A C 1
ATOM 780 O O . ALA A 1 105 ? -3.67 8.555 20.141 1 92.56 105 ALA A O 1
ATOM 781 N N . GLU A 1 106 ? -3.99 10.734 20 1 89.62 106 GLU A N 1
ATOM 782 C CA . GLU A 1 106 ? -4.605 10.836 21.328 1 89.62 106 GLU A CA 1
ATOM 783 C C . GLU A 1 106 ? -6.125 10.961 21.219 1 89.62 106 GLU A C 1
ATOM 785 O O . GLU A 1 106 ? -6.82 11.016 22.234 1 89.62 106 GLU A O 1
ATOM 790 N N . PHE A 1 107 ? -6.656 11.023 20.047 1 90.12 107 PHE A N 1
ATOM 791 C CA . PHE A 1 107 ? -8.078 11.133 19.734 1 90.12 107 PHE A CA 1
ATOM 792 C C . PHE A 1 107 ? -8.453 10.211 18.594 1 90.12 107 PHE A C 1
ATOM 794 O O . PHE A 1 107 ? -7.598 9.836 17.781 1 90.12 107 PHE A O 1
ATOM 801 N N . PRO A 1 108 ? -9.656 9.828 18.656 1 92.69 108 PRO A N 1
ATOM 802 C CA . PRO A 1 108 ? -10.062 9.094 17.469 1 92.69 108 PRO A CA 1
ATOM 803 C C . PRO A 1 108 ? -9.883 9.906 16.188 1 92.69 108 PRO A C 1
ATOM 805 O O . PRO A 1 108 ? -10.281 11.07 16.125 1 92.69 108 PRO A O 1
ATOM 808 N N . VAL A 1 109 ? -9.234 9.367 15.266 1 95.31 109 VAL A N 1
ATOM 809 C CA . VAL A 1 109 ? -8.984 10.039 13.992 1 95.31 109 VAL A CA 1
ATOM 810 C C . VAL A 1 109 ? -10.148 9.773 13.039 1 95.31 109 VAL A C 1
ATOM 812 O O . VAL A 1 109 ? -10.523 8.617 12.82 1 95.31 109 VAL A O 1
ATOM 815 N N . GLN A 1 110 ? -10.711 10.797 12.594 1 93.12 110 GLN A N 1
ATOM 816 C CA . GLN A 1 110 ? -11.805 10.734 11.625 1 93.12 110 GLN A CA 1
ATOM 817 C C . GLN A 1 110 ? -11.641 11.797 10.547 1 93.12 110 GLN A C 1
ATOM 819 O O . GLN A 1 110 ? -11.391 12.969 10.844 1 93.12 110 GLN A O 1
ATOM 824 N N .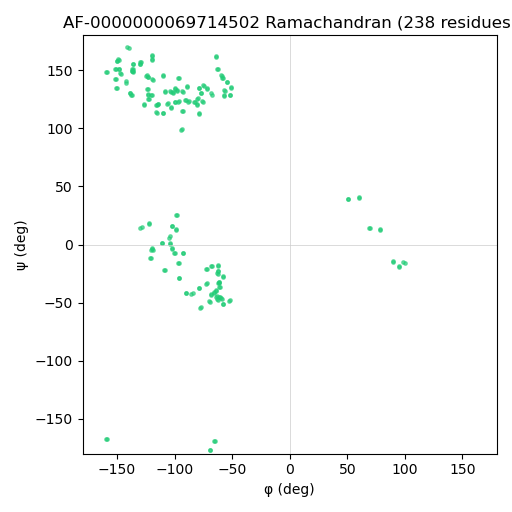 LEU A 1 111 ? -11.719 11.328 9.336 1 97.5 111 LEU A N 1
ATOM 825 C CA . LEU A 1 111 ? -11.641 12.242 8.195 1 97.5 111 LEU A CA 1
ATOM 8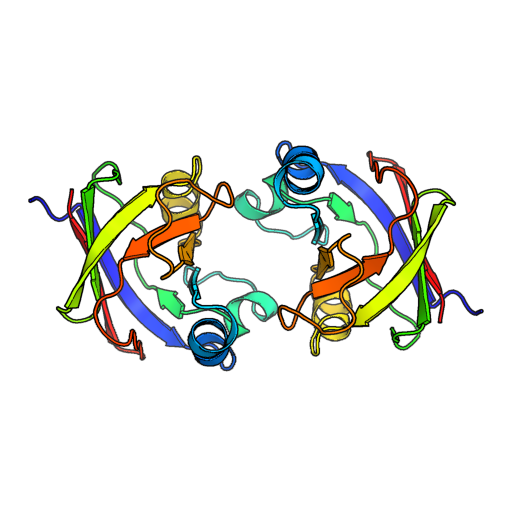26 C C . LEU A 1 111 ? -12.859 12.086 7.293 1 97.5 111 LEU A C 1
ATOM 828 O O . LEU A 1 111 ? -13.406 10.992 7.156 1 97.5 111 LEU A O 1
ATOM 832 N N . GLU A 1 112 ? -13.281 13.133 6.734 1 97.94 112 GLU A N 1
ATOM 833 C CA . GLU A 1 112 ? -14.312 13.211 5.707 1 97.94 112 GLU A CA 1
ATOM 834 C C . GLU A 1 112 ? -13.953 14.234 4.633 1 97.94 112 GLU A C 1
ATOM 836 O O . GLU A 1 112 ? -12.969 14.961 4.77 1 97.94 112 GLU A O 1
ATOM 841 N N . ALA A 1 113 ? -14.711 14.203 3.58 1 98.19 113 ALA A N 1
ATOM 842 C CA . ALA A 1 113 ? -14.492 15.25 2.584 1 98.19 113 ALA A CA 1
ATOM 843 C C . ALA A 1 113 ? -14.516 16.625 3.229 1 98.19 113 ALA A C 1
ATOM 845 O O . ALA A 1 113 ? -15.375 16.922 4.062 1 98.19 113 ALA A O 1
ATOM 846 N N . GLY A 1 114 ? -13.508 17.422 2.967 1 98.5 114 GLY A N 1
ATOM 847 C CA . GLY A 1 114 ? -13.391 18.75 3.543 1 98.5 114 GLY A CA 1
ATOM 848 C C . GLY A 1 114 ? -12.469 18.812 4.746 1 98.5 114 GLY A C 1
ATOM 849 O O . GLY A 1 114 ? -12.047 19.891 5.16 1 98.5 114 GLY A O 1
ATOM 850 N N . SER A 1 115 ? -12.133 17.672 5.32 1 98.69 115 SER A N 1
ATOM 851 C CA . SER A 1 115 ? -11.219 17.641 6.457 1 98.69 115 SER A CA 1
ATOM 852 C C . SER A 1 115 ? -9.875 18.266 6.098 1 98.69 115 SER A C 1
ATOM 854 O O . SER A 1 115 ? -9.375 18.094 4.984 1 98.69 115 SER A O 1
ATOM 856 N N . LEU A 1 116 ? -9.344 18.938 7.07 1 98.69 116 LEU A N 1
ATOM 857 C CA . LEU A 1 116 ? -8.062 19.609 6.898 1 98.69 116 LEU A CA 1
ATOM 858 C C . LEU A 1 116 ? -6.93 18.812 7.523 1 98.69 116 LEU A C 1
ATOM 860 O O . LEU A 1 116 ? -7.047 18.344 8.664 1 98.69 116 LEU A O 1
ATOM 864 N N . ILE A 1 117 ? -5.855 18.609 6.734 1 98.69 117 ILE A N 1
ATOM 865 C CA . ILE A 1 117 ? -4.648 17.922 7.184 1 98.69 117 ILE A CA 1
ATOM 866 C C . ILE A 1 117 ? -3.449 18.859 7.078 1 98.69 117 ILE A C 1
ATOM 868 O O . ILE A 1 117 ? -3.207 19.453 6.023 1 98.69 117 ILE A O 1
ATOM 872 N N . GLN A 1 118 ? -2.74 18.953 8.172 1 98.75 118 GLN A N 1
ATOM 873 C CA . GLN A 1 118 ? -1.58 19.828 8.203 1 98.75 118 GLN A CA 1
ATOM 874 C C . GLN A 1 118 ? -0.39 19.156 8.875 1 98.75 118 GLN A C 1
ATOM 876 O O . GLN A 1 118 ? -0.565 18.328 9.766 1 98.75 118 GLN A O 1
ATOM 881 N N . ILE A 1 119 ? 0.771 19.516 8.445 1 98.81 119 ILE A N 1
ATOM 882 C CA . ILE A 1 119 ? 1.994 19.078 9.109 1 98.81 119 ILE A CA 1
ATOM 883 C C . ILE A 1 119 ? 2.814 20.297 9.516 1 98.81 119 ILE A C 1
ATOM 885 O O . ILE A 1 119 ? 2.967 21.25 8.734 1 98.81 119 ILE A O 1
ATOM 889 N N . PHE A 1 120 ? 3.256 20.25 10.68 1 98.69 120 PHE A N 1
ATOM 890 C CA . PHE A 1 120 ? 4.117 21.297 11.234 1 98.69 120 PHE A CA 1
ATOM 891 C C . PHE A 1 120 ? 5.469 20.719 11.641 1 98.69 120 PHE A C 1
ATOM 893 O O . PHE A 1 120 ? 5.543 19.625 12.195 1 98.69 120 PHE A O 1
ATOM 900 N N . ASP A 1 121 ? 6.562 21.453 11.438 1 95.19 121 ASP A N 1
ATOM 901 C CA . ASP A 1 121 ? 7.902 21 11.797 1 95.19 121 ASP A CA 1
ATOM 902 C C . ASP A 1 121 ? 8.25 21.406 13.234 1 95.19 121 ASP A C 1
ATOM 904 O O . ASP A 1 121 ? 7.59 22.266 13.812 1 95.19 121 ASP A O 1
ATOM 908 N N . MET B 1 1 ? -5.379 -29.953 -8.539 1 83.94 1 MET B N 1
ATOM 909 C CA . MET B 1 1 ? -5.047 -28.531 -8.461 1 83.94 1 MET B CA 1
ATOM 910 C C . MET B 1 1 ? -4.926 -27.922 -9.859 1 83.94 1 MET B C 1
ATOM 912 O O . MET B 1 1 ? -4.352 -28.547 -10.758 1 83.94 1 MET B O 1
ATOM 916 N N . THR B 1 2 ? -5.797 -26.938 -10.258 1 96.62 2 THR B N 1
ATOM 917 C CA . THR B 1 2 ? -5.797 -26.25 -11.547 1 96.62 2 THR B CA 1
ATOM 918 C C . THR B 1 2 ? -5.086 -24.906 -11.438 1 96.62 2 THR B C 1
ATOM 920 O O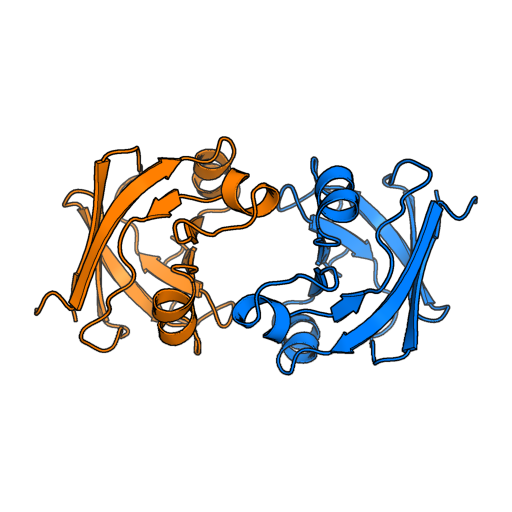 . THR B 1 2 ? -5.285 -24.172 -10.477 1 96.62 2 THR B O 1
ATOM 923 N N . LYS B 1 3 ? -4.238 -24.719 -12.406 1 98.56 3 LYS B N 1
ATOM 924 C CA . LYS B 1 3 ? -3.598 -23.406 -12.453 1 98.56 3 LYS B CA 1
ATOM 925 C C . LYS B 1 3 ? -4.605 -22.312 -12.805 1 98.56 3 LYS B C 1
ATOM 927 O O . LYS B 1 3 ? -5.273 -22.391 -13.836 1 98.56 3 LYS B O 1
ATOM 932 N N . ILE B 1 4 ? -4.617 -21.297 -12.016 1 98.75 4 ILE B N 1
ATOM 933 C CA . ILE B 1 4 ? -5.625 -20.266 -12.281 1 98.75 4 ILE B CA 1
ATOM 934 C C . ILE B 1 4 ? -4.945 -18.938 -12.547 1 98.75 4 ILE B C 1
ATOM 936 O O . ILE B 1 4 ? -5.602 -17.969 -12.945 1 98.75 4 ILE B O 1
ATOM 940 N N . PHE B 1 5 ? -3.783 -18.844 -12.312 1 98.81 5 PHE B N 1
ATOM 941 C CA . PHE B 1 5 ? -3.027 -17.625 -12.555 1 98.81 5 PHE B CA 1
ATOM 942 C C . PHE B 1 5 ? -1.566 -17.938 -12.852 1 98.81 5 PHE B C 1
ATOM 944 O O . PHE B 1 5 ? -0.989 -18.844 -12.258 1 98.81 5 PHE B O 1
ATOM 951 N N . GLU B 1 6 ? -1.056 -17.156 -13.773 1 98.81 6 GLU B N 1
ATOM 952 C CA . GLU B 1 6 ? 0.37 -17.219 -14.078 1 98.81 6 GLU B CA 1
ATOM 953 C C . GLU B 1 6 ? 0.9 -15.875 -14.555 1 98.81 6 GLU B C 1
ATOM 955 O O . GLU B 1 6 ? 0.252 -15.195 -15.352 1 98.81 6 GLU B O 1
ATOM 960 N N . ALA B 1 7 ? 1.998 -15.516 -14.039 1 98.75 7 ALA B N 1
ATOM 961 C CA . ALA B 1 7 ? 2.662 -14.297 -14.484 1 98.75 7 ALA B CA 1
ATOM 962 C C . ALA B 1 7 ? 4.176 -14.406 -14.336 1 98.75 7 ALA B C 1
ATOM 964 O O . ALA B 1 7 ? 4.672 -15.227 -13.562 1 98.75 7 ALA B O 1
ATOM 965 N N . LYS B 1 8 ? 4.848 -13.633 -15.07 1 98.75 8 LYS B N 1
ATOM 966 C CA . LYS B 1 8 ? 6.289 -13.469 -14.938 1 98.75 8 LYS B CA 1
ATOM 967 C C . LYS B 1 8 ? 6.637 -12.086 -14.383 1 98.75 8 LYS B C 1
ATOM 969 O O . LYS B 1 8 ? 5.992 -11.094 -14.719 1 98.75 8 LYS B O 1
ATOM 974 N N . VAL B 1 9 ? 7.676 -12.055 -13.602 1 98.75 9 VAL B N 1
ATOM 975 C CA . VAL B 1 9 ? 8.195 -10.781 -13.117 1 98.75 9 VAL B CA 1
ATOM 976 C C . VAL B 1 9 ? 8.953 -10.078 -14.242 1 98.75 9 VAL B C 1
ATOM 978 O O . VAL B 1 9 ? 9.898 -10.633 -14.805 1 98.75 9 VAL B O 1
ATOM 981 N N . LEU B 1 10 ? 8.508 -8.898 -14.516 1 98.5 10 LEU B N 1
ATOM 982 C CA . LEU B 1 10 ? 9.141 -8.109 -15.57 1 98.5 10 LEU B CA 1
ATOM 983 C C . LEU B 1 10 ? 10.273 -7.262 -15 1 98.5 10 LEU B C 1
ATOM 985 O O . LEU B 1 10 ? 11.32 -7.109 -15.641 1 98.5 10 LEU B O 1
ATOM 989 N N . ALA B 1 11 ? 10.062 -6.703 -13.898 1 97.75 11 ALA B N 1
ATOM 990 C CA . ALA B 1 11 ? 11.008 -5.785 -13.258 1 97.75 11 ALA B CA 1
ATOM 991 C C . ALA B 1 11 ? 10.859 -5.82 -11.742 1 97.75 11 ALA B C 1
ATOM 993 O O . ALA B 1 11 ? 9.789 -6.137 -11.219 1 97.75 11 ALA B O 1
ATOM 994 N N . VAL B 1 12 ? 11.945 -5.555 -11.094 1 98.12 12 VAL B N 1
ATOM 995 C CA . VAL B 1 12 ? 12 -5.555 -9.633 1 98.12 12 VAL B CA 1
ATOM 996 C C . VAL B 1 12 ? 12.312 -4.145 -9.133 1 98.12 12 VAL B C 1
ATOM 998 O O . VAL B 1 12 ? 13.336 -3.564 -9.492 1 98.12 12 VAL B O 1
ATOM 1001 N N . GLY B 1 13 ? 11.391 -3.582 -8.328 1 96.94 13 GLY B N 1
ATOM 1002 C CA . GLY B 1 13 ? 11.695 -2.299 -7.711 1 96.94 13 GLY B CA 1
ATOM 1003 C C . GLY B 1 13 ? 12.891 -2.348 -6.777 1 96.94 13 GLY B C 1
ATOM 1004 O O . GLY B 1 13 ? 13.141 -3.371 -6.137 1 96.94 13 GLY B O 1
ATOM 1005 N N . PRO B 1 14 ? 13.578 -1.248 -6.656 1 94.38 14 PRO B N 1
ATOM 1006 C CA . PRO B 1 14 ? 14.805 -1.244 -5.863 1 94.38 14 PRO B CA 1
ATOM 1007 C C . PRO B 1 14 ? 14.562 -1.573 -4.395 1 94.38 14 PRO B C 1
ATOM 1009 O O . PRO B 1 14 ? 15.469 -2.051 -3.705 1 94.38 14 PRO B O 1
ATOM 1012 N N . GLU B 1 15 ? 13.312 -1.367 -3.865 1 92.94 15 GLU B N 1
ATOM 1013 C CA . GLU B 1 15 ? 13.016 -1.614 -2.457 1 92.94 15 GLU B CA 1
ATOM 1014 C C . GLU B 1 15 ? 12.234 -2.912 -2.275 1 92.94 15 GLU B C 1
ATOM 1016 O O . GLU B 1 15 ? 11.867 -3.271 -1.155 1 92.94 15 GLU B O 1
ATOM 1021 N N . ALA B 1 16 ? 11.953 -3.617 -3.34 1 96.5 16 ALA B N 1
ATOM 1022 C CA . ALA B 1 16 ? 11.086 -4.793 -3.287 1 96.5 16 ALA B CA 1
ATOM 1023 C C . ALA B 1 16 ? 11.672 -5.867 -2.377 1 96.5 16 ALA B C 1
ATOM 1025 O O . ALA B 1 16 ? 10.969 -6.441 -1.545 1 96.5 16 ALA B O 1
ATOM 1026 N N . LEU B 1 17 ? 12.953 -6.133 -2.51 1 95.5 17 LEU B N 1
ATOM 1027 C CA . LEU B 1 17 ? 13.586 -7.16 -1.692 1 95.5 17 LEU B CA 1
ATOM 1028 C C . LEU B 1 17 ? 13.555 -6.781 -0.217 1 95.5 17 LEU B C 1
ATOM 1030 O O . LEU B 1 17 ? 13.367 -7.641 0.647 1 95.5 17 LEU B O 1
ATOM 1034 N N . SER B 1 18 ? 13.766 -5.516 0.054 1 93.12 18 SER B N 1
ATOM 1035 C CA . SER B 1 18 ? 13.742 -5.059 1.438 1 93.12 18 SER B CA 1
ATOM 1036 C C . SER B 1 18 ? 12.367 -5.277 2.068 1 93.12 18 SER B C 1
ATOM 1038 O O . SER B 1 18 ? 12.266 -5.527 3.271 1 93.12 18 SER B O 1
ATOM 1040 N N . MET B 1 19 ? 11.273 -5.172 1.298 1 94.38 19 MET B N 1
ATOM 1041 C CA . MET B 1 19 ? 9.93 -5.426 1.808 1 94.38 19 MET B CA 1
ATOM 1042 C C . MET B 1 19 ? 9.797 -6.859 2.303 1 94.38 19 MET B C 1
ATOM 1044 O O . MET B 1 19 ? 9.125 -7.117 3.305 1 94.38 19 MET B O 1
ATOM 1048 N N . ILE B 1 20 ? 10.445 -7.789 1.612 1 96.12 20 ILE B N 1
ATOM 1049 C CA . ILE B 1 20 ? 10.414 -9.18 2.047 1 96.12 20 ILE B CA 1
ATOM 1050 C C . ILE B 1 20 ? 11.211 -9.336 3.342 1 96.12 20 ILE B C 1
ATOM 1052 O O . ILE B 1 20 ? 10.703 -9.875 4.328 1 96.12 20 ILE B O 1
ATOM 1056 N N . LYS B 1 21 ? 12.406 -8.812 3.355 1 93.5 21 LYS B N 1
ATOM 1057 C CA . LYS B 1 21 ? 13.336 -9.016 4.461 1 93.5 21 LYS B CA 1
ATOM 1058 C C . LYS B 1 21 ? 12.852 -8.32 5.727 1 93.5 21 LYS B C 1
ATOM 1060 O O . LYS B 1 21 ? 12.906 -8.891 6.816 1 93.5 21 LYS B O 1
ATOM 1065 N N . ASP B 1 22 ? 12.383 -7.137 5.531 1 90.56 22 ASP B N 1
ATOM 1066 C CA . ASP B 1 22 ? 12.125 -6.293 6.695 1 90.56 22 ASP B CA 1
ATOM 1067 C C . ASP B 1 22 ? 10.656 -6.367 7.113 1 90.56 22 ASP B C 1
ATOM 1069 O O . ASP B 1 22 ? 10.328 -6.172 8.289 1 90.56 22 ASP B O 1
ATOM 1073 N N . ALA B 1 23 ? 9.766 -6.621 6.172 1 90.31 23 ALA B N 1
ATOM 1074 C CA . ALA B 1 23 ? 8.336 -6.562 6.473 1 90.31 23 ALA B CA 1
ATOM 1075 C C . ALA B 1 23 ? 7.664 -7.91 6.227 1 90.31 23 ALA B C 1
ATOM 1077 O O . ALA B 1 23 ? 6.465 -8.07 6.465 1 90.31 23 ALA B O 1
ATOM 1078 N N . ASN B 1 24 ? 8.359 -8.891 5.742 1 95.31 24 ASN B N 1
ATOM 1079 C CA . ASN B 1 24 ? 7.859 -10.234 5.508 1 95.31 24 ASN B CA 1
ATOM 1080 C C . ASN B 1 24 ? 6.691 -10.234 4.527 1 95.31 24 ASN B C 1
ATOM 1082 O O . ASN B 1 24 ? 5.684 -10.906 4.754 1 95.31 24 ASN B O 1
ATOM 1086 N N . MET B 1 25 ? 6.82 -9.406 3.479 1 95.81 25 MET B N 1
ATOM 1087 C CA . MET B 1 25 ? 5.793 -9.344 2.447 1 95.81 25 MET B CA 1
ATOM 1088 C C . MET B 1 25 ? 6.398 -8.992 1.092 1 95.81 25 MET B C 1
ATOM 1090 O O . MET B 1 25 ? 7.523 -8.492 1.021 1 95.81 25 MET B O 1
ATOM 1094 N N . LEU B 1 26 ? 5.742 -9.281 0.053 1 97.62 26 LEU B N 1
ATOM 1095 C CA . LEU B 1 26 ? 6.07 -8.781 -1.278 1 97.62 26 LEU B CA 1
ATOM 1096 C C . LEU B 1 26 ? 4.836 -8.195 -1.96 1 97.62 26 LEU B C 1
ATOM 1098 O O . LEU B 1 26 ? 3.707 -8.5 -1.569 1 97.62 26 LEU B O 1
ATOM 1102 N N . ILE B 1 27 ? 5.059 -7.32 -2.867 1 97.12 27 ILE B N 1
ATOM 1103 C CA . ILE B 1 27 ? 3.977 -6.617 -3.547 1 97.12 27 ILE B CA 1
ATOM 1104 C C . ILE B 1 27 ? 4.082 -6.844 -5.055 1 97.12 27 ILE B C 1
ATOM 1106 O O . ILE B 1 27 ? 5.148 -6.648 -5.645 1 97.12 27 ILE B O 1
ATOM 1110 N N . LEU B 1 28 ? 3.043 -7.305 -5.629 1 98.31 28 LEU B N 1
ATOM 1111 C CA . LEU B 1 28 ? 2.908 -7.387 -7.078 1 98.31 28 LEU B CA 1
ATOM 1112 C C . LEU B 1 28 ? 2.143 -6.188 -7.625 1 98.31 28 LEU B C 1
ATOM 1114 O O . LEU B 1 28 ? 1.201 -5.707 -6.988 1 98.31 28 LEU B O 1
ATOM 1118 N N . PHE B 1 29 ? 2.541 -5.734 -8.758 1 97.75 29 PHE B N 1
ATOM 1119 C CA . PHE B 1 29 ? 1.823 -4.691 -9.477 1 97.75 29 PHE B CA 1
ATOM 1120 C C . PHE B 1 29 ? 1.956 -4.891 -10.984 1 97.75 29 PHE B C 1
ATOM 1122 O O . PHE B 1 29 ? 2.965 -5.414 -11.461 1 97.75 29 PHE B O 1
ATOM 1129 N N . GLY B 1 30 ? 0.955 -4.527 -11.695 1 96.81 30 GLY B N 1
ATOM 1130 C CA . GLY B 1 30 ? 1.035 -4.586 -13.141 1 96.81 30 GLY B CA 1
ATOM 1131 C C . GLY B 1 30 ? 1.99 -3.566 -13.734 1 96.81 30 GLY B C 1
ATOM 1132 O O . GLY B 1 30 ? 2.639 -2.818 -13 1 96.81 30 GLY B O 1
ATOM 1133 N N . GLU B 1 31 ? 2.043 -3.551 -15.039 1 93.19 31 GLU B N 1
ATOM 1134 C CA . GLU B 1 31 ? 3.002 -2.719 -15.766 1 93.19 31 GLU B CA 1
ATOM 1135 C C . GLU B 1 31 ? 2.684 -1.235 -15.594 1 93.19 31 GLU B C 1
ATOM 1137 O O . GLU B 1 31 ? 3.572 -0.388 -15.695 1 93.19 31 GLU B O 1
ATOM 1142 N N . GLU B 1 32 ? 1.537 -0.902 -15.203 1 87.88 32 GLU B N 1
ATOM 1143 C CA . GLU B 1 32 ? 1.088 0.486 -15.148 1 87.88 32 GLU B CA 1
ATOM 1144 C C . GLU B 1 32 ? 1.213 1.05 -13.734 1 87.88 32 GLU B C 1
ATOM 1146 O O . GLU B 1 32 ? 0.667 2.113 -13.438 1 87.88 32 GLU B O 1
ATOM 1151 N N . ALA B 1 33 ? 1.879 0.396 -12.906 1 88.69 33 ALA B N 1
ATOM 1152 C CA . ALA B 1 33 ? 2.062 0.876 -11.539 1 88.69 33 ALA B CA 1
ATOM 1153 C C . ALA B 1 33 ? 2.693 2.266 -11.523 1 88.69 33 ALA B C 1
ATOM 1155 O O . ALA B 1 33 ? 3.695 2.506 -12.195 1 88.69 33 ALA B O 1
ATOM 1156 N N . PRO B 1 34 ? 2.141 3.205 -10.734 1 87.12 34 PRO B N 1
ATOM 1157 C CA . PRO B 1 34 ? 2.854 4.473 -10.555 1 87.12 34 PRO B CA 1
ATOM 1158 C C . PRO B 1 34 ? 4.289 4.277 -10.062 1 87.12 34 PRO B C 1
ATOM 1160 O O . PRO B 1 34 ? 4.555 3.379 -9.266 1 87.12 34 PRO B O 1
ATOM 1163 N N . GLN B 1 35 ? 5.156 5.078 -10.617 1 83.44 35 GLN B N 1
ATOM 1164 C CA . GLN B 1 35 ? 6.586 4.887 -10.398 1 83.44 35 GLN B CA 1
ATOM 1165 C C . GLN B 1 35 ? 6.914 4.793 -8.914 1 83.44 35 GLN B C 1
ATOM 1167 O O . GLN B 1 35 ? 7.66 3.906 -8.492 1 83.44 35 GLN B O 1
ATOM 1172 N N . ASP B 1 36 ? 6.414 5.691 -8.117 1 85.31 36 ASP B N 1
ATOM 1173 C CA . ASP B 1 36 ? 6.746 5.715 -6.699 1 85.31 36 ASP B CA 1
ATOM 1174 C C . ASP B 1 36 ? 6.297 4.434 -6.004 1 85.31 36 ASP B C 1
ATOM 1176 O O . ASP B 1 36 ? 6.961 3.951 -5.086 1 85.31 36 ASP B O 1
ATOM 1180 N N . LEU B 1 37 ? 5.227 3.842 -6.457 1 89.94 37 LEU B N 1
ATOM 1181 C CA . LEU B 1 37 ? 4.797 2.557 -5.918 1 89.94 37 LEU B CA 1
ATOM 1182 C C . LEU B 1 37 ? 5.621 1.416 -6.504 1 89.94 37 LEU B C 1
ATOM 1184 O O . LEU B 1 37 ? 5.98 0.474 -5.797 1 89.94 37 LEU B O 1
ATOM 1188 N N . ALA B 1 38 ? 5.93 1.556 -7.754 1 92.25 38 ALA B N 1
ATOM 1189 C CA . ALA B 1 38 ? 6.684 0.536 -8.477 1 92.25 38 ALA B CA 1
ATOM 1190 C C . ALA B 1 38 ? 8.031 0.278 -7.812 1 92.25 38 ALA B C 1
ATOM 1192 O O . ALA B 1 38 ? 8.547 -0.842 -7.848 1 92.25 38 ALA B O 1
ATOM 1193 N N . ASP B 1 39 ? 8.578 1.204 -7.156 1 91.94 39 ASP B N 1
ATOM 1194 C CA . ASP B 1 39 ? 9.875 1.084 -6.5 1 91.94 39 ASP B CA 1
ATOM 1195 C C . ASP B 1 39 ? 9.844 0.005 -5.418 1 91.94 39 ASP B C 1
ATOM 1197 O O . ASP B 1 39 ? 10.891 -0.519 -5.031 1 91.94 39 ASP B O 1
ATOM 1201 N N . TYR B 1 40 ? 8.695 -0.363 -4.996 1 93.88 40 TYR B N 1
ATOM 1202 C CA . TYR B 1 40 ? 8.562 -1.315 -3.898 1 93.88 40 TYR B CA 1
ATOM 1203 C C . TYR B 1 40 ? 8.008 -2.645 -4.395 1 93.88 40 TYR B C 1
ATOM 1205 O O . TYR B 1 40 ? 7.793 -3.568 -3.605 1 93.88 40 TYR B O 1
ATOM 1213 N N . CYS B 1 41 ? 7.762 -2.764 -5.652 1 96.75 41 CYS B N 1
ATOM 1214 C CA . CYS B 1 41 ? 6.949 -3.875 -6.133 1 96.75 41 CYS B CA 1
ATOM 1215 C C . CYS B 1 41 ? 7.738 -4.75 -7.102 1 96.75 41 CYS B C 1
ATOM 1217 O O . CYS B 1 41 ? 8.82 -4.363 -7.555 1 96.75 41 CYS B O 1
ATOM 1219 N N . TYR B 1 42 ? 7.254 -5.93 -7.316 1 98.38 42 TYR B N 1
ATOM 1220 C CA . TYR B 1 42 ? 7.539 -6.766 -8.477 1 98.38 42 TYR B CA 1
ATOM 1221 C C . TYR B 1 42 ? 6.5 -6.555 -9.57 1 98.38 42 TYR B C 1
ATOM 1223 O O . TYR B 1 42 ? 5.32 -6.852 -9.375 1 98.38 42 TYR B O 1
ATOM 1231 N N . LYS B 1 43 ? 7 -6.035 -10.641 1 98.25 43 LYS B N 1
ATOM 1232 C CA . LYS B 1 43 ? 6.082 -5.82 -11.75 1 98.25 43 LYS B CA 1
ATOM 1233 C C . LYS B 1 43 ? 5.82 -7.117 -12.508 1 98.25 43 LYS B C 1
ATOM 1235 O O . LYS B 1 43 ? 6.758 -7.84 -12.859 1 98.25 43 LYS B O 1
ATOM 1240 N N . ILE B 1 44 ? 4.559 -7.359 -12.797 1 98.62 44 ILE B N 1
ATOM 1241 C CA . ILE B 1 44 ? 4.238 -8.625 -13.445 1 98.62 44 ILE B CA 1
ATOM 1242 C C . ILE B 1 44 ? 3.588 -8.359 -14.797 1 98.62 44 ILE B C 1
ATOM 1244 O O . ILE B 1 44 ? 3.012 -7.293 -15.023 1 98.62 44 ILE B O 1
ATOM 1248 N N . ASP B 1 45 ? 3.607 -9.32 -15.703 1 97.94 45 ASP B N 1
ATOM 1249 C CA . ASP B 1 45 ? 3.258 -9.125 -17.109 1 97.94 45 ASP B CA 1
ATOM 1250 C C . ASP B 1 45 ? 1.829 -9.586 -17.391 1 97.94 45 ASP B C 1
ATOM 1252 O O . ASP B 1 45 ? 1.343 -9.469 -18.516 1 97.94 45 ASP B O 1
ATOM 1256 N N . ASN B 1 46 ? 1.216 -10.188 -16.422 1 94.69 46 ASN B N 1
ATOM 1257 C CA . ASN B 1 46 ? -0.105 -10.773 -16.625 1 94.69 46 ASN B CA 1
ATOM 1258 C C . ASN B 1 46 ? -0.999 -10.586 -15.414 1 94.69 46 ASN B C 1
ATOM 1260 O O . ASN B 1 46 ? -0.522 -10.617 -14.273 1 94.69 46 ASN B O 1
ATOM 1264 N N . LYS B 1 47 ? -2.221 -10.312 -15.648 1 96.12 47 LYS B N 1
ATOM 1265 C CA . LYS B 1 47 ? -3.195 -10.148 -14.578 1 96.12 47 LYS B CA 1
ATOM 1266 C C . LYS B 1 47 ? -4.445 -10.984 -14.828 1 96.12 47 LYS B C 1
ATOM 1268 O O . LYS B 1 47 ? -5.492 -10.75 -14.227 1 96.12 47 LYS B O 1
ATOM 1273 N N . ASN B 1 48 ? -4.336 -11.891 -15.734 1 97.88 48 ASN B N 1
ATOM 1274 C CA . ASN B 1 48 ? -5.473 -12.742 -16.078 1 97.88 48 ASN B CA 1
ATOM 1275 C C . ASN B 1 48 ? -5.668 -13.859 -15.055 1 97.88 48 ASN B C 1
ATOM 1277 O O . ASN B 1 48 ? -4.824 -14.75 -14.938 1 97.88 48 ASN B O 1
ATOM 1281 N N . LEU B 1 49 ? -6.727 -13.773 -14.352 1 98.44 49 LEU B N 1
ATOM 1282 C CA . LEU B 1 49 ? -7.121 -14.773 -13.367 1 98.44 49 LEU B CA 1
ATOM 1283 C C . LEU B 1 49 ? -8.289 -15.617 -13.875 1 98.44 49 LEU B C 1
ATOM 1285 O O . LEU B 1 49 ? -9.344 -15.078 -14.211 1 98.44 49 LEU B O 1
ATOM 1289 N N . SER B 1 50 ? -8.172 -16.891 -13.969 1 98.12 50 SER B N 1
ATOM 1290 C CA . SER B 1 50 ? -9.164 -17.75 -14.609 1 98.12 50 SER B CA 1
ATOM 1291 C C . SER B 1 50 ? -9.992 -18.516 -13.57 1 98.12 50 SER B C 1
ATOM 1293 O O . SER B 1 50 ? -10.758 -19.406 -13.914 1 98.12 50 SER B O 1
ATOM 1295 N N . GLY B 1 51 ? -9.836 -18.266 -12.305 1 97.62 51 GLY B N 1
ATOM 1296 C CA . GLY B 1 51 ? -10.547 -18.906 -11.211 1 97.62 51 GLY B CA 1
ATOM 1297 C C . GLY B 1 51 ? -10.547 -18.078 -9.938 1 97.62 51 GLY B C 1
ATOM 1298 O O . GLY B 1 51 ? -10.281 -16.875 -9.969 1 97.62 51 GLY B O 1
ATOM 1299 N N . HIS B 1 52 ? -10.961 -18.734 -8.828 1 98 52 HIS B N 1
ATOM 1300 C CA . HIS B 1 52 ? -11.023 -18.047 -7.535 1 98 52 HIS B CA 1
ATOM 1301 C C . HIS B 1 52 ? -9.844 -18.438 -6.648 1 98 52 HIS B C 1
ATOM 1303 O O . HIS B 1 52 ? -9.492 -19.625 -6.566 1 98 52 HIS B O 1
ATOM 1309 N N . ILE B 1 53 ? -9.227 -17.5 -6.113 1 98.62 53 ILE B N 1
ATOM 1310 C CA . ILE B 1 53 ? -8.18 -17.766 -5.129 1 98.62 53 ILE B CA 1
ATOM 1311 C C . ILE B 1 53 ? -8.812 -18.141 -3.793 1 98.62 53 ILE B C 1
ATOM 1313 O O . ILE B 1 53 ? -9.664 -17.422 -3.27 1 98.62 53 ILE B O 1
ATOM 1317 N N . LYS B 1 54 ? -8.375 -19.234 -3.164 1 97.69 54 LYS B N 1
ATOM 1318 C CA . LYS B 1 54 ? -9 -19.719 -1.938 1 97.69 54 LYS B CA 1
ATOM 1319 C C . LYS B 1 54 ? -7.949 -20.141 -0.916 1 97.69 54 LYS B C 1
ATOM 1321 O O . LYS B 1 54 ? -6.852 -20.562 -1.285 1 97.69 54 LYS B O 1
ATOM 1326 N N . LYS B 1 55 ? -8.422 -19.938 0.339 1 98.06 55 LYS B N 1
ATOM 1327 C CA . LYS B 1 55 ? -7.648 -20.609 1.382 1 98.06 55 LYS B CA 1
ATOM 1328 C C . LYS B 1 55 ? -7.445 -22.094 1.054 1 98.06 55 LYS B C 1
ATOM 1330 O O . LYS B 1 55 ? -8.375 -22.766 0.605 1 98.06 55 LYS B O 1
ATOM 1335 N N . GLY B 1 56 ? -6.234 -22.562 1.242 1 97.94 56 GLY B N 1
ATOM 1336 C CA . GLY B 1 56 ? -5.914 -23.953 0.912 1 97.94 56 GLY B CA 1
ATOM 1337 C C . GLY B 1 56 ? -5.328 -24.109 -0.478 1 97.94 56 GLY B C 1
ATOM 1338 O O . GLY B 1 56 ? -4.723 -25.141 -0.787 1 97.94 56 GLY B O 1
ATOM 1339 N N . GLY B 1 57 ? -5.523 -23.125 -1.385 1 98.44 57 GLY B N 1
ATOM 1340 C CA . GLY B 1 57 ? -4.812 -23.109 -2.652 1 98.44 57 GLY B CA 1
ATOM 1341 C C . GLY B 1 57 ? -3.314 -22.938 -2.496 1 98.44 57 GLY B C 1
ATOM 1342 O O . GLY B 1 57 ? -2.791 -23 -1.382 1 98.44 57 GLY B O 1
ATOM 1343 N N . HIS B 1 58 ? -2.648 -22.688 -3.646 1 98.5 58 HIS B N 1
ATOM 1344 C CA . HIS B 1 58 ? -1.191 -22.656 -3.594 1 98.5 58 HIS B CA 1
ATOM 1345 C C . HIS B 1 58 ? -0.64 -21.5 -4.441 1 98.5 58 HIS B C 1
ATOM 1347 O O . HIS B 1 58 ? -1.072 -21.312 -5.578 1 98.5 58 HIS B O 1
ATOM 1353 N N . LEU B 1 59 ? 0.197 -20.781 -3.869 1 98.62 59 LEU B N 1
ATOM 1354 C CA . LEU B 1 59 ? 1.07 -19.859 -4.598 1 98.62 59 LEU B CA 1
ATOM 1355 C C . LEU B 1 59 ? 2.43 -20.5 -4.855 1 98.62 59 LEU B C 1
ATOM 1357 O O . LEU B 1 59 ? 3.119 -20.906 -3.92 1 98.62 59 LEU B O 1
ATOM 1361 N N . VAL B 1 60 ? 2.809 -20.578 -6.082 1 98.06 60 VAL B N 1
ATOM 1362 C CA . VAL B 1 60 ? 4.07 -21.203 -6.469 1 98.06 60 VAL B CA 1
ATOM 1363 C C . VAL B 1 60 ? 5 -20.141 -7.074 1 98.06 60 VAL B C 1
ATOM 1365 O O . VAL B 1 60 ? 4.645 -19.484 -8.047 1 98.06 60 VAL B O 1
ATOM 1368 N N . ILE B 1 61 ? 6.102 -19.984 -6.477 1 97.75 61 ILE B N 1
ATOM 1369 C CA . ILE B 1 61 ? 7.117 -19.047 -6.938 1 97.75 61 ILE B CA 1
ATOM 1370 C C . ILE B 1 61 ? 8.375 -19.812 -7.359 1 97.75 61 ILE B C 1
ATOM 1372 O O . ILE B 1 61 ? 9.062 -20.391 -6.52 1 97.75 61 ILE B O 1
ATOM 1376 N N . ASN B 1 62 ? 8.633 -19.75 -8.602 1 97.19 62 ASN B N 1
ATOM 1377 C CA . ASN B 1 62 ? 9.781 -20.469 -9.141 1 97.19 62 ASN B CA 1
ATOM 1378 C C . ASN B 1 62 ? 9.789 -21.922 -8.695 1 97.19 62 ASN B C 1
ATOM 1380 O O . ASN B 1 62 ? 10.82 -22.438 -8.258 1 97.19 62 ASN B O 1
ATOM 1384 N N . GLY B 1 63 ? 8.648 -22.453 -8.68 1 96.12 63 GLY B N 1
ATOM 1385 C CA . GLY B 1 63 ? 8.531 -23.875 -8.367 1 96.12 63 GLY B CA 1
ATOM 1386 C C . GLY B 1 63 ? 8.375 -24.156 -6.887 1 96.12 63 GLY B C 1
ATOM 1387 O O . GLY B 1 63 ? 8.031 -25.266 -6.492 1 96.12 63 GLY B O 1
ATOM 1388 N N . ASN B 1 64 ? 8.648 -23.203 -6.07 1 96.56 64 ASN B N 1
ATOM 1389 C CA . ASN B 1 64 ? 8.453 -23.359 -4.633 1 96.56 64 ASN B CA 1
ATOM 1390 C C . ASN B 1 64 ? 6.988 -23.156 -4.242 1 96.56 64 ASN B C 1
ATOM 1392 O O . ASN B 1 64 ? 6.445 -22.062 -4.395 1 96.56 64 ASN B O 1
ATOM 1396 N N . ASP B 1 65 ? 6.438 -24.156 -3.678 1 97 65 ASP B N 1
ATOM 1397 C CA . ASP B 1 65 ? 5.008 -24.203 -3.373 1 97 65 ASP B CA 1
ATOM 1398 C C . ASP B 1 65 ? 4.73 -23.641 -1.977 1 97 65 ASP B C 1
ATOM 1400 O O . ASP B 1 65 ? 5.285 -24.125 -0.99 1 97 65 ASP B O 1
ATOM 1404 N N . CYS B 1 66 ? 3.898 -22.688 -1.898 1 97.75 66 CYS B N 1
ATOM 1405 C CA . CYS B 1 66 ? 3.461 -22.094 -0.642 1 97.75 66 CYS B CA 1
ATOM 1406 C C . CYS B 1 66 ? 1.944 -22.172 -0.501 1 97.75 66 CYS B C 1
ATOM 1408 O O . CYS B 1 66 ? 1.21 -21.688 -1.363 1 97.75 66 CYS B O 1
ATOM 1410 N N . GLN B 1 67 ? 1.513 -22.656 0.59 1 98.19 67 GLN B N 1
ATOM 1411 C CA . GLN B 1 67 ? 0.073 -22.766 0.807 1 98.19 67 GLN B CA 1
ATOM 1412 C C . GLN B 1 67 ? -0.529 -21.391 1.124 1 98.19 67 GLN B C 1
ATOM 1414 O O . GLN B 1 67 ? 0.052 -20.609 1.883 1 98.19 67 GLN B O 1
ATOM 1419 N N . ILE B 1 68 ? -1.658 -21.125 0.528 1 98.62 68 ILE B N 1
ATOM 1420 C CA . ILE B 1 68 ? -2.422 -19.922 0.848 1 98.62 68 ILE B CA 1
ATOM 1421 C C . ILE B 1 68 ? -3.223 -20.141 2.129 1 98.62 68 ILE B C 1
ATOM 1423 O O . ILE B 1 68 ? -4.039 -21.062 2.203 1 98.62 68 ILE B O 1
ATOM 1427 N N . THR B 1 69 ? -3.02 -19.234 3.078 1 98.81 69 THR B N 1
ATOM 1428 C CA . THR B 1 69 ? -3.611 -19.453 4.391 1 98.81 69 THR B CA 1
ATOM 1429 C C . THR B 1 69 ? -4.77 -18.484 4.633 1 98.81 69 THR B C 1
ATOM 1431 O O . THR B 1 69 ? -5.617 -18.734 5.496 1 98.81 69 THR B O 1
ATOM 1434 N N . ALA B 1 70 ? -4.84 -17.391 3.971 1 98.62 70 ALA B N 1
ATOM 1435 C CA . ALA B 1 70 ? -5.945 -16.438 4.023 1 98.62 70 ALA B CA 1
ATOM 1436 C C . ALA B 1 70 ? -5.961 -15.539 2.787 1 98.62 70 ALA B C 1
ATOM 1438 O O . ALA B 1 70 ? -4.91 -15.242 2.217 1 98.62 70 ALA B O 1
ATOM 1439 N N . VAL B 1 71 ? -7.133 -15.133 2.385 1 98.5 71 VAL B N 1
ATOM 1440 C CA . VAL B 1 71 ? -7.332 -14.297 1.205 1 98.5 71 VAL B CA 1
ATOM 1441 C C . VAL B 1 71 ? -8.141 -13.055 1.579 1 98.5 71 VAL B C 1
ATOM 1443 O O . VAL B 1 71 ? -9.289 -13.164 2.018 1 98.5 71 VAL B O 1
ATOM 1446 N N . GLY B 1 72 ? -7.535 -11.898 1.361 1 96.06 72 GLY B N 1
ATOM 1447 C CA . GLY B 1 72 ? -8.297 -10.68 1.574 1 96.06 72 GLY B CA 1
ATOM 1448 C C . GLY B 1 72 ? -9.469 -10.531 0.623 1 96.06 72 GLY B C 1
ATOM 1449 O O . GLY B 1 72 ? -9.445 -11.062 -0.49 1 96.06 72 GLY B O 1
ATOM 1450 N N . SER B 1 73 ? -10.383 -9.695 0.956 1 93.88 73 SER B N 1
ATOM 1451 C CA . SER B 1 73 ? -11.68 -9.648 0.288 1 93.88 73 SER B CA 1
ATOM 1452 C C . SER B 1 73 ? -11.555 -9.055 -1.112 1 93.88 73 SER B C 1
ATOM 1454 O O . SER B 1 73 ? -12.406 -9.297 -1.97 1 93.88 73 SER B O 1
ATOM 1456 N N . VAL B 1 74 ? -10.477 -8.281 -1.384 1 93.75 74 VAL B N 1
ATOM 1457 C CA . VAL B 1 74 ? -10.406 -7.652 -2.697 1 93.75 74 VAL B CA 1
ATOM 1458 C C . VAL B 1 74 ? -9.125 -8.086 -3.412 1 93.75 74 VAL B C 1
ATOM 1460 O O . VAL B 1 74 ? -8.695 -7.438 -4.367 1 93.75 74 VAL B O 1
ATOM 1463 N N . VAL B 1 75 ? -8.539 -9.102 -3.006 1 96.81 75 VAL B N 1
ATOM 1464 C CA . VAL B 1 75 ? -7.32 -9.609 -3.621 1 96.81 75 VAL B CA 1
ATOM 1465 C C . VAL B 1 75 ? -7.57 -9.906 -5.098 1 96.81 75 VAL B C 1
ATOM 1467 O O . VAL B 1 75 ? -6.832 -9.438 -5.965 1 96.81 75 VAL B O 1
ATOM 1470 N N . GLU B 1 76 ? -8.625 -10.656 -5.371 1 97.88 76 GLU B N 1
ATOM 1471 C CA . GLU B 1 76 ? -8.898 -11.023 -6.758 1 97.88 76 GLU B CA 1
ATOM 1472 C C . GLU B 1 76 ? -9.203 -9.789 -7.602 1 97.88 76 GLU B C 1
ATOM 1474 O O . GLU B 1 76 ? -8.695 -9.656 -8.719 1 97.88 76 GLU B O 1
ATOM 1479 N N . LYS B 1 77 ? -10.008 -8.953 -7.059 1 95.12 77 LYS B N 1
ATOM 1480 C CA . LYS B 1 77 ? -10.344 -7.727 -7.777 1 95.12 77 LYS B CA 1
ATOM 1481 C C . LYS B 1 77 ? -9.094 -6.906 -8.078 1 95.12 77 LYS B C 1
ATOM 1483 O O . LYS B 1 77 ? -8.891 -6.461 -9.211 1 95.12 77 LYS B O 1
ATOM 1488 N N . ASN B 1 78 ? -8.219 -6.715 -7.09 1 95 78 ASN B N 1
ATOM 1489 C CA . ASN B 1 78 ? -7 -5.926 -7.25 1 95 78 ASN B CA 1
ATOM 1490 C C . ASN B 1 78 ? -6.027 -6.582 -8.227 1 95 78 ASN B C 1
ATOM 1492 O O . ASN B 1 78 ? -5.426 -5.902 -9.055 1 95 78 ASN B O 1
ATOM 1496 N N . LEU B 1 79 ? -5.938 -7.887 -8.094 1 97.56 79 LEU B N 1
ATOM 1497 C CA . LEU B 1 79 ? -5.039 -8.609 -8.992 1 97.56 79 LEU B CA 1
ATOM 1498 C C . LEU B 1 79 ? -5.488 -8.469 -10.438 1 97.56 79 LEU B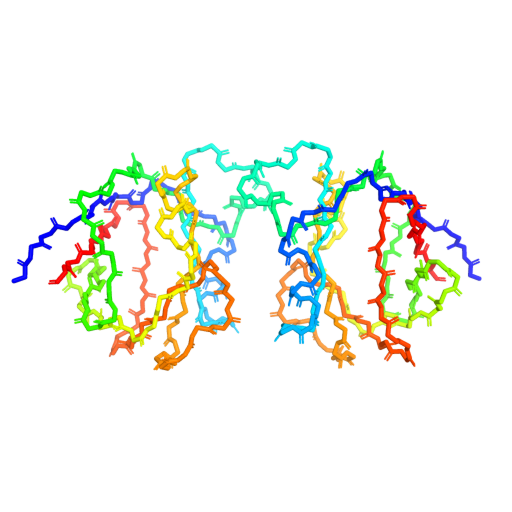 C 1
ATOM 1500 O O . LEU B 1 79 ? -4.695 -8.086 -11.305 1 97.56 79 LEU B O 1
ATOM 1504 N N . THR B 1 80 ? -6.723 -8.664 -10.656 1 96.94 80 THR B N 1
ATOM 1505 C CA . THR B 1 80 ? -7.242 -8.625 -12.016 1 96.94 80 THR B CA 1
ATOM 1506 C C . THR B 1 80 ? -7.27 -7.191 -12.539 1 96.94 80 THR B C 1
ATOM 1508 O O . THR B 1 80 ? -7.066 -6.957 -13.734 1 96.94 80 THR B O 1
ATOM 1511 N N . GLY B 1 81 ? -7.504 -6.281 -11.727 1 94.5 81 GLY B N 1
ATOM 1512 C CA . GLY B 1 81 ? -7.59 -4.887 -12.141 1 94.5 81 GLY B CA 1
ATOM 1513 C C . GLY B 1 81 ? -6.23 -4.254 -12.375 1 94.5 81 GLY B C 1
ATOM 1514 O O . GLY B 1 81 ? -5.953 -3.758 -13.469 1 94.5 81 GLY B O 1
ATOM 1515 N N . LEU B 1 82 ? -5.332 -4.316 -11.406 1 94.69 82 LEU B N 1
ATOM 1516 C CA . LEU B 1 82 ? -4.082 -3.568 -11.438 1 94.69 82 LEU B CA 1
ATOM 1517 C C . LEU B 1 82 ? -2.883 -4.512 -11.383 1 94.69 82 LEU B C 1
ATOM 1519 O O . LEU B 1 82 ? -1.737 -4.074 -11.508 1 94.69 82 LEU B O 1
ATOM 1523 N N . GLY B 1 83 ? -3.117 -5.762 -11.234 1 97 83 GLY B N 1
ATOM 1524 C CA . GLY B 1 83 ? -2.008 -6.656 -10.93 1 97 83 GLY B CA 1
ATOM 1525 C C . GLY B 1 83 ? -1.433 -6.445 -9.547 1 97 83 GLY B C 1
ATOM 1526 O O . GLY B 1 83 ? -0.3 -6.848 -9.273 1 97 83 GLY B O 1
ATOM 1527 N N . HIS B 1 84 ? -2.199 -5.719 -8.734 1 95.62 84 HIS B N 1
ATOM 1528 C CA . HIS B 1 84 ? -1.674 -5.277 -7.445 1 95.62 84 HIS B CA 1
ATOM 1529 C C . HIS B 1 84 ? -2.227 -6.125 -6.305 1 95.62 84 HIS B C 1
ATOM 1531 O O . HIS B 1 84 ? -3.432 -6.121 -6.051 1 95.62 84 HIS B O 1
ATOM 1537 N N . ILE B 1 85 ? -1.387 -6.832 -5.566 1 96.56 85 ILE B N 1
ATOM 1538 C CA . ILE B 1 85 ? -1.721 -7.461 -4.293 1 96.56 85 ILE B CA 1
ATOM 1539 C C . ILE B 1 85 ? -0.491 -7.48 -3.389 1 96.56 85 ILE B C 1
ATOM 1541 O O . ILE B 1 85 ? 0.643 -7.426 -3.871 1 96.56 85 ILE B O 1
ATOM 1545 N N . THR B 1 86 ? -0.715 -7.445 -2.174 1 95.81 86 THR B N 1
ATOM 1546 C CA . THR B 1 86 ? 0.311 -7.738 -1.178 1 95.81 86 THR B CA 1
ATOM 1547 C C . THR B 1 86 ? 0.279 -9.211 -0.781 1 95.81 86 THR B C 1
ATOM 1549 O O . THR B 1 86 ? -0.793 -9.773 -0.555 1 95.81 86 THR B O 1
ATOM 1552 N N . ILE B 1 87 ? 1.398 -9.828 -0.778 1 98.25 87 ILE B N 1
ATOM 1553 C CA . ILE B 1 87 ? 1.535 -11.203 -0.301 1 98.25 87 ILE B CA 1
ATOM 1554 C C . ILE B 1 87 ? 2.312 -11.219 1.013 1 98.25 87 ILE B C 1
ATOM 1556 O O . ILE B 1 87 ? 3.48 -10.82 1.054 1 98.25 87 ILE B O 1
ATOM 1560 N N . SER B 1 88 ? 1.662 -11.57 2.053 1 97.56 88 SER B N 1
ATOM 1561 C CA . SER B 1 88 ? 2.309 -11.742 3.352 1 97.56 88 SER B CA 1
ATOM 1562 C C . SER B 1 88 ? 2.826 -13.164 3.531 1 97.56 88 SER B C 1
ATOM 1564 O O . SER B 1 88 ? 2.1 -14.125 3.287 1 97.56 88 SER B O 1
ATOM 1566 N N . LEU B 1 89 ? 3.975 -13.273 4.012 1 98.06 89 LEU B N 1
ATOM 1567 C CA . LEU B 1 89 ? 4.613 -14.578 4.148 1 98.06 89 LEU B CA 1
ATOM 1568 C C . LEU B 1 89 ? 4.465 -15.109 5.57 1 98.06 89 LEU B C 1
ATOM 1570 O O . LEU B 1 89 ? 5.199 -16.016 5.98 1 98.06 89 LEU B O 1
ATOM 1574 N N . ASP B 1 90 ? 3.484 -14.688 6.266 1 96.94 90 ASP B N 1
ATOM 1575 C CA . ASP B 1 90 ? 3.436 -14.875 7.711 1 96.94 90 ASP B CA 1
ATOM 1576 C C . ASP B 1 90 ? 2.613 -16.109 8.078 1 96.94 90 ASP B C 1
ATOM 1578 O O . ASP B 1 90 ? 2.592 -16.516 9.234 1 96.94 90 ASP B O 1
ATOM 1582 N N . GLY B 1 91 ? 1.846 -16.609 7.16 1 97.75 91 GLY B N 1
ATOM 1583 C CA . GLY B 1 91 ? 1.062 -17.812 7.414 1 97.75 91 GLY B CA 1
ATOM 1584 C C . GLY B 1 91 ? -0.191 -17.547 8.227 1 97.75 91 GLY B C 1
ATOM 1585 O O . GLY B 1 91 ? -0.824 -18.484 8.727 1 97.75 91 GLY B O 1
ATOM 1586 N N . SER B 1 92 ? -0.574 -16.281 8.367 1 97.31 92 SER B N 1
ATOM 1587 C CA . SER B 1 92 ? -1.769 -15.961 9.141 1 97.31 92 SER B CA 1
ATOM 1588 C C . SER B 1 92 ? -3.004 -16.641 8.555 1 97.31 92 SER B C 1
ATOM 1590 O O . SER B 1 92 ? -3.16 -16.703 7.336 1 97.31 92 SER B O 1
ATOM 1592 N N . LYS B 1 93 ? -3.943 -17.047 9.398 1 97.56 93 LYS B N 1
ATOM 1593 C CA . LYS B 1 93 ? -5.172 -17.719 8.977 1 97.56 93 LYS B CA 1
ATOM 1594 C C . LYS B 1 93 ? -6.297 -16.703 8.766 1 97.56 93 LYS B C 1
ATOM 1596 O O . LYS B 1 93 ? -7.387 -17.078 8.312 1 97.56 93 LYS B O 1
ATOM 1601 N N . GLU B 1 94 ? -6.016 -15.492 9.125 1 95.94 94 GLU B N 1
ATOM 1602 C CA . GLU B 1 94 ? -6.953 -14.391 8.898 1 95.94 94 GLU B CA 1
ATOM 1603 C C . GLU B 1 94 ? -6.309 -13.281 8.078 1 95.94 94 GLU B C 1
ATOM 1605 O O . GLU B 1 94 ? -5.129 -12.969 8.258 1 95.94 94 GLU B O 1
ATOM 1610 N N . SER B 1 95 ? -7.125 -12.719 7.273 1 93.44 95 SER B N 1
ATOM 1611 C CA . SER B 1 95 ? -6.605 -11.625 6.461 1 93.44 95 SER B CA 1
ATOM 1612 C C . SER B 1 95 ? -6.359 -10.375 7.301 1 93.44 95 SER B C 1
ATOM 1614 O O . SER B 1 95 ? -7.211 -9.977 8.102 1 93.44 95 SER B O 1
ATOM 1616 N N . SER B 1 96 ? -5.23 -9.773 7.125 1 88.75 96 SER B N 1
ATOM 1617 C CA . SER B 1 96 ? -4.867 -8.57 7.867 1 88.75 96 SER B CA 1
ATOM 1618 C C . SER B 1 96 ? -5.434 -7.316 7.203 1 88.75 96 SER B C 1
ATOM 1620 O O . SER B 1 96 ? -5.875 -6.391 7.887 1 88.75 96 SER B O 1
ATOM 1622 N N . LEU B 1 97 ? -5.371 -7.23 5.918 1 88.88 97 LEU B N 1
ATOM 1623 C CA . LEU B 1 97 ? -5.898 -6.145 5.102 1 88.88 97 LEU B CA 1
ATOM 1624 C C . LEU B 1 97 ? -6.621 -6.688 3.873 1 88.88 97 LEU B C 1
ATOM 1626 O O . LEU B 1 97 ? -6.324 -7.789 3.41 1 88.88 97 LEU B O 1
ATOM 1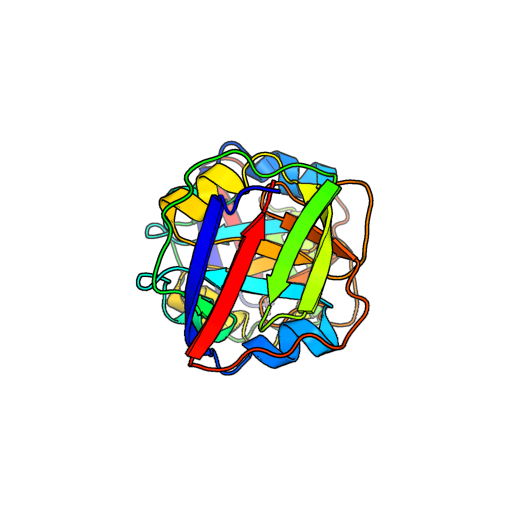630 N N . PRO B 1 98 ? -7.539 -5.961 3.311 1 90.75 98 PRO B N 1
ATOM 1631 C CA . PRO B 1 98 ? -8.422 -6.477 2.26 1 90.75 98 PRO B CA 1
ATOM 1632 C C . PRO B 1 98 ? -7.66 -6.887 1 1 90.75 98 PRO B C 1
ATOM 1634 O O . PRO B 1 98 ? -8.102 -7.773 0.267 1 90.75 98 PRO B O 1
ATOM 1637 N N . GLY B 1 99 ? -6.523 -6.324 0.783 1 92.56 99 GLY B N 1
ATOM 1638 C CA . GLY B 1 99 ? -5.766 -6.609 -0.424 1 92.56 99 GLY B CA 1
ATOM 1639 C C . GLY B 1 99 ? -4.613 -7.57 -0.193 1 92.56 99 GLY B C 1
ATOM 1640 O O . GLY B 1 99 ? -3.738 -7.715 -1.049 1 92.56 99 GLY B O 1
ATOM 1641 N N . THR B 1 100 ? -4.605 -8.273 0.914 1 95.56 100 THR B N 1
ATOM 1642 C CA . THR B 1 100 ? -3.449 -9.086 1.284 1 95.56 100 THR B CA 1
ATOM 1643 C C . THR B 1 100 ? -3.762 -10.57 1.131 1 95.56 100 THR B C 1
ATOM 1645 O O . THR B 1 100 ? -4.805 -11.039 1.59 1 95.56 100 THR B O 1
ATOM 1648 N N . LEU B 1 101 ? -2.873 -11.273 0.49 1 98.56 101 LEU B N 1
ATOM 1649 C CA . LEU B 1 101 ? -2.828 -12.734 0.42 1 98.56 101 LEU B CA 1
ATOM 1650 C C . LEU B 1 101 ? -1.807 -13.289 1.405 1 98.56 101 LEU B C 1
ATOM 1652 O O . LEU B 1 101 ? -0.634 -12.914 1.373 1 98.56 101 LEU B O 1
ATOM 1656 N N . HIS B 1 102 ? -2.244 -14.133 2.277 1 98.62 102 HIS B N 1
ATOM 1657 C CA . HIS B 1 102 ? -1.318 -14.727 3.236 1 98.62 102 HIS B CA 1
ATOM 1658 C C . HIS B 1 102 ? -0.902 -16.125 2.807 1 98.62 102 HIS B C 1
ATOM 1660 O O . HIS B 1 102 ? -1.742 -16.938 2.4 1 98.62 102 HIS B O 1
ATOM 1666 N N . ILE B 1 103 ? 0.379 -16.375 2.889 1 98.69 103 ILE B N 1
ATOM 1667 C CA . ILE B 1 103 ? 0.895 -17.703 2.574 1 98.69 103 ILE B CA 1
ATOM 1668 C C . ILE B 1 103 ? 1.789 -18.203 3.709 1 98.69 103 ILE B C 1
ATOM 1670 O O . ILE B 1 103 ? 2.273 -17.391 4.516 1 98.69 103 ILE B O 1
ATOM 1674 N N . GLN B 1 104 ? 1.916 -19.5 3.766 1 97.5 104 GLN B N 1
ATOM 1675 C CA . GLN B 1 104 ? 2.947 -20.125 4.582 1 97.5 104 GLN B CA 1
ATOM 1676 C C . GLN B 1 104 ? 4.199 -20.422 3.76 1 97.5 104 GLN B C 1
ATOM 1678 O O . GLN B 1 104 ? 4.266 -21.422 3.059 1 97.5 104 GLN B O 1
ATOM 1683 N N . ALA B 1 105 ? 5.121 -19.531 3.896 1 92.62 105 ALA B N 1
ATOM 1684 C CA . ALA B 1 105 ? 6.363 -19.734 3.154 1 92.62 105 ALA B CA 1
ATOM 1685 C C . ALA B 1 105 ? 7.289 -20.703 3.895 1 92.62 105 ALA B C 1
ATOM 1687 O O . ALA B 1 105 ? 7.629 -20.469 5.059 1 92.62 105 ALA B O 1
ATOM 1688 N N . GLU B 1 106 ? 7.672 -21.75 3.271 1 89.88 106 GLU B N 1
ATOM 1689 C CA . GLU B 1 106 ? 8.57 -22.734 3.865 1 89.88 106 GLU B CA 1
ATOM 1690 C C . GLU B 1 106 ? 9.992 -22.562 3.342 1 89.88 106 GLU B C 1
ATOM 1692 O O . GLU B 1 106 ? 10.906 -23.281 3.76 1 89.88 106 GLU B O 1
ATOM 1697 N N . PHE B 1 107 ? 10.219 -21.688 2.439 1 90.25 107 PHE B N 1
ATOM 1698 C CA . PHE B 1 107 ? 11.5 -21.375 1.824 1 90.25 107 PHE B CA 1
ATOM 1699 C C . PHE B 1 107 ? 11.688 -19.859 1.712 1 90.25 107 PHE B C 1
ATOM 1701 O O . PHE B 1 107 ? 10.711 -19.109 1.71 1 90.25 107 PHE B O 1
ATOM 1708 N N . PRO B 1 108 ? 12.906 -19.531 1.75 1 92.75 108 PRO B N 1
ATOM 1709 C CA . PRO B 1 108 ? 13.102 -18.109 1.459 1 92.75 108 PRO B CA 1
ATOM 1710 C C . PRO B 1 108 ? 12.523 -17.703 0.103 1 92.75 108 PRO B C 1
ATOM 1712 O O . PRO B 1 108 ? 12.75 -18.391 -0.896 1 92.75 108 PRO B O 1
ATOM 1715 N N . VAL B 1 109 ? 11.758 -16.719 0.08 1 95.31 109 VAL B N 1
ATOM 1716 C CA . VAL B 1 109 ? 11.141 -16.234 -1.148 1 95.31 109 VAL B CA 1
ATOM 1717 C C . VAL B 1 109 ? 12.055 -15.219 -1.821 1 95.31 109 VAL B C 1
ATOM 1719 O O . VAL B 1 109 ? 12.492 -14.258 -1.188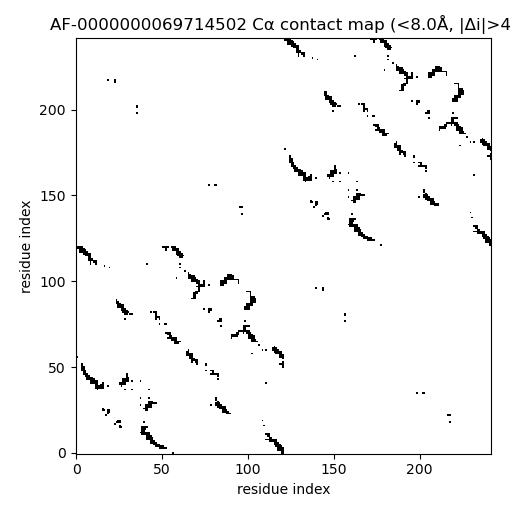 1 95.31 109 VAL B O 1
ATOM 1722 N N . GLN B 1 110 ? 12.383 -15.508 -2.996 1 93.19 110 GLN B N 1
ATOM 1723 C CA . GLN B 1 110 ? 13.211 -14.625 -3.811 1 93.19 110 GLN B CA 1
ATOM 1724 C C . GLN B 1 110 ? 12.68 -14.531 -5.238 1 93.19 110 GLN B C 1
ATOM 1726 O O . GLN B 1 110 ? 12.391 -15.547 -5.863 1 93.19 110 GLN B O 1
ATOM 1731 N N . LEU B 1 111 ? 12.516 -13.312 -5.648 1 97.56 111 LEU B N 1
ATOM 1732 C CA . LEU B 1 111 ? 12.07 -13.07 -7.016 1 97.56 111 LEU B CA 1
ATOM 1733 C C . LEU B 1 111 ? 13.047 -12.156 -7.754 1 97.56 111 LEU B C 1
ATOM 1735 O O . LEU B 1 111 ? 13.656 -11.273 -7.152 1 97.56 111 LEU B O 1
ATOM 1739 N N . GLU B 1 112 ? 13.188 -12.375 -8.984 1 98 112 GLU B N 1
ATOM 1740 C CA . GLU B 1 112 ? 13.938 -11.539 -9.922 1 98 112 GLU B CA 1
ATOM 1741 C C . GLU B 1 112 ? 13.219 -11.445 -11.266 1 98 112 GLU B C 1
ATOM 1743 O O . GLU B 1 112 ? 12.219 -12.133 -11.484 1 98 112 GLU B O 1
ATOM 1748 N N . ALA B 1 113 ? 13.703 -10.562 -12.086 1 98.19 113 ALA B N 1
ATOM 1749 C CA . ALA B 1 113 ? 13.133 -10.531 -13.43 1 98.19 113 ALA B CA 1
ATOM 1750 C C . ALA B 1 113 ? 13.156 -11.914 -14.07 1 98.19 113 ALA B C 1
ATOM 1752 O O . ALA B 1 113 ? 14.164 -12.633 -13.984 1 98.19 113 ALA B O 1
ATOM 1753 N N . GLY B 1 114 ? 12.039 -12.352 -14.57 1 98.5 114 GLY B N 1
ATOM 1754 C CA . GLY B 1 114 ? 11.922 -13.664 -15.188 1 98.5 114 GLY B CA 1
ATOM 1755 C C . GLY B 1 114 ? 11.312 -14.695 -14.258 1 98.5 114 GLY B C 1
ATOM 1756 O O . GLY B 1 114 ? 10.883 -15.766 -14.703 1 98.5 114 GLY B O 1
ATOM 1757 N N . SER B 1 115 ? 11.258 -14.422 -12.977 1 98.69 115 SER B N 1
ATOM 1758 C CA . SER B 1 115 ? 10.648 -15.352 -12.031 1 98.69 115 SER B CA 1
ATOM 1759 C C . SER B 1 115 ? 9.203 -15.648 -12.398 1 98.69 115 SER B C 1
ATOM 1761 O O . SER B 1 115 ? 8.477 -14.75 -12.836 1 98.69 115 SER B O 1
ATOM 1763 N N . LEU B 1 116 ? 8.852 -16.875 -12.164 1 98.69 116 LEU B N 1
ATOM 1764 C CA . LEU B 1 116 ? 7.496 -17.328 -12.469 1 98.69 116 LEU B CA 1
ATOM 1765 C C . LEU B 1 116 ? 6.645 -17.391 -11.203 1 98.69 116 LEU B C 1
ATOM 1767 O O . LEU B 1 116 ? 7.082 -17.922 -10.18 1 98.69 116 LEU B O 1
ATOM 1771 N N . ILE B 1 117 ? 5.441 -16.797 -11.297 1 98.69 117 ILE B N 1
ATOM 1772 C CA . ILE B 1 117 ? 4.457 -16.812 -10.219 1 98.69 117 ILE B CA 1
ATOM 1773 C C . ILE B 1 117 ? 3.174 -17.484 -10.703 1 98.69 117 ILE B C 1
ATOM 1775 O O . ILE B 1 117 ? 2.623 -17.109 -11.742 1 98.69 117 ILE B O 1
ATOM 1779 N N . GLN B 1 118 ? 2.742 -18.438 -9.914 1 98.75 118 GLN B N 1
ATOM 1780 C CA . GLN B 1 118 ? 1.534 -19.172 -10.273 1 98.75 118 GLN B CA 1
ATOM 1781 C C . GLN B 1 118 ? 0.62 -19.359 -9.07 1 98.75 118 GLN B C 1
ATOM 1783 O O . GLN B 1 118 ? 1.093 -19.453 -7.934 1 98.75 118 GLN B O 1
ATOM 1788 N N . ILE B 1 119 ? -0.647 -19.391 -9.328 1 98.75 119 ILE B N 1
ATOM 1789 C CA . ILE B 1 119 ? -1.621 -19.75 -8.297 1 98.75 119 ILE B CA 1
ATOM 1790 C C . ILE B 1 119 ? -2.449 -20.938 -8.766 1 98.75 119 ILE B C 1
ATOM 1792 O O . ILE B 1 119 ? -2.885 -20.984 -9.914 1 98.75 119 ILE B O 1
ATOM 1796 N N . PHE B 1 120 ? -2.586 -21.828 -7.898 1 98.69 120 PHE B N 1
ATOM 1797 C CA . PHE B 1 120 ? -3.398 -23.016 -8.133 1 98.69 120 PHE B CA 1
ATOM 1798 C C . PHE B 1 120 ? -4.547 -23.094 -7.129 1 98.69 120 PHE B C 1
ATOM 1800 O O . PHE B 1 120 ? -4.363 -22.797 -5.945 1 98.69 120 PHE B O 1
ATOM 1807 N N . ASP B 1 121 ? -5.734 -23.531 -7.547 1 95.31 121 ASP B N 1
ATOM 1808 C CA . ASP B 1 121 ? -6.891 -23.656 -6.668 1 95.31 121 ASP B CA 1
ATOM 1809 C C . ASP B 1 121 ? -6.918 -25.031 -5.988 1 95.31 121 ASP B C 1
ATOM 1811 O O . ASP B 1 121 ? -6.234 -25.953 -6.422 1 95.31 121 ASP B O 1
#

Solvent-accessible surface area (backbone atoms only — not comparable to full-atom values): 11932 Å² total; per-residue (Å²): 120,51,78,28,32,58,30,36,25,67,40,66,21,88,42,21,64,52,36,34,75,72,62,42,25,47,31,38,21,21,82,79,46,56,66,81,58,34,35,43,14,34,24,28,78,46,40,65,63,76,64,69,88,44,62,73,14,34,41,27,50,72,81,46,74,18,44,23,35,14,60,17,85,38,26,67,59,30,25,51,71,49,23,34,34,36,38,32,49,75,40,41,72,59,55,79,44,49,44,24,36,20,20,39,57,86,57,91,83,81,82,48,63,68,34,41,40,35,32,29,69,119,52,79,26,32,60,31,36,26,67,41,66,20,88,42,21,65,52,35,35,76,73,61,43,24,45,32,38,21,21,82,80,47,55,66,81,59,35,36,42,15,34,25,27,77,46,40,65,63,77,64,70,87,43,62,74,13,34,42,28,50,71,82,47,75,19,43,24,36,16,61,17,84,38,25,67,59,30,25,50,72,50,23,33,34,37,37,32,48,76,40,40,73,58,54,81,45,50,43,24,36,20,19,40,57,87,59,89,86,81,81,49,63,67,33,41,39,35,32,29,68

Radius of gyration: 18.06 Å; Cα contacts (8 Å, |Δi|>4): 661; chains: 2; bounding box: 30×55×38 Å

InterPro domains:
  IPR004716 Phosphotransferase system, glucitol/sorbitol-specific IIA component [PF03829] (4-117)
  IPR004716 Phosphotransferase system, glucitol/sorbitol-specific IIA component [PS51097] (3-117)
  IPR004716 Phosphotransferase system, glucitol/sorbitol-specific IIA component [PTHR40398] (1-119)
  IPR036665 Phosphotransferase system, glucitol/sorbitol-specific IIA component superfamily [G3DSA:2.40.33.40] (2-121)
  IPR036665 Phosphotransferase system, glucitol/sorbitol-specific IIA component superfamily [SSF141530] (4-120)

Organism: Streptococcus mutans serotype c (strain ATCC 700610 / UA159) (NCBI:txid210007)

Secondary structure (DSSP, 8-state):
--EEEEEEEEEE-TTHHHHHHHHSEEEEE-TT--HHHHTTSEEES---B-S---TT-EEEETTEEEEEEEE-TTHHHHHHHHS-EEEE-B--SS-SSTTEEEEE--S-----TT-EEEEE-/--EEEEEEEEEE-TTHHHHHHHHSEEEEE-TT--HHHHTTSEEES---B-S---TT-EEEETTEEEEEEEE-TTHHHHHHHHS-EEEE-B--SS-SSTTEEEEE--S-----TT-EEEEE-